Protein AF-A0A9P1C527-F1 (afdb_monomer_lite)

Secondary structure (DSSP, 8-state):
-GGGTSTTHHHHHHHHHTT-S----SB---HHHHHHHHHHHHHHHHHHHHHHHH--SHHHHHHHHHHHHHHHHHHHHHHHTBSHHHHHHHHHHGGGHHHHIIIIIIHHHTT--SHHHHHHHHHHHHHHIIIIITTHHHHHHHHHHTTTGGGGS-HHHHHHHHHHTTHHHHHHHHHHHHHHHHHHHHHS-S-----

Organism: NCBI:txid2562237

Foldseek 3Di:
DCLCPDPPLVVVVVCLLVLHFDDALFADDDPCCVVCVVVVLVVLVVLLVVLVVPPPDPVSVVVNVVSVCCNPLVVVCVVQRTNVSLSSLVVQLCVLVVLVCVQVPVCVVVVPDDDVSLVSLVVSLVSLCVSQAVSLVSQVSNVVRHVVVLVPGDPVSSVSCVVPSNVSNVVSVVVSVVSVVVSVVSVVDDPDPDD

Sequence (195 aa):
MGLLIEEPFATSFRRVCMFDAPIDTVHGRSLILQTAMPTILGYFVYDLALACLVSETSMERLITIHHILCVVVWPISYHYQAGCFYLLYMMAAELSTPFLWLVVYFLPRYKVTGPFYIFMGLVMVLVFFVIRVLPGPALLNSLISSQSYWKDVNTPVYALAMVTLPLPSLLFTYWFVRILQGMVGALAGPDKKEV

Structure (mmCIF, N/CA/C/O backbone):
data_AF-A0A9P1C527-F1
#
_entry.id   AF-A0A9P1C527-F1
#
loop_
_atom_site.group_PDB
_atom_site.id
_atom_site.type_symbol
_atom_site.label_atom_id
_atom_site.label_alt_id
_atom_site.label_comp_id
_atom_site.label_asym_id
_atom_site.label_entity_id
_atom_site.label_seq_id
_atom_site.pdbx_PDB_ins_code
_atom_site.Cartn_x
_atom_site.Cartn_y
_atom_site.Cartn_z
_atom_site.occupancy
_atom_site.B_iso_or_equiv
_atom_site.auth_seq_id
_atom_site.auth_comp_id
_atom_site.auth_asym_id
_atom_site.auth_atom_id
_atom_site.pdbx_PDB_model_num
ATOM 1 N N . MET A 1 1 ? 5.408 -15.150 6.829 1.00 48.41 1 MET A N 1
ATOM 2 C CA . MET A 1 1 ? 6.847 -14.843 7.010 1.00 48.41 1 MET A CA 1
ATOM 3 C C . MET A 1 1 ? 7.722 -15.219 5.799 1.00 48.41 1 MET A C 1
ATOM 5 O O . MET A 1 1 ? 8.856 -14.776 5.761 1.00 48.41 1 MET A O 1
ATOM 9 N N . GLY A 1 2 ? 7.220 -15.940 4.778 1.00 53.09 2 GLY A N 1
ATOM 10 C CA . GLY A 1 2 ? 8.005 -16.278 3.570 1.00 53.09 2 GLY A CA 1
ATOM 11 C C . GLY A 1 2 ? 8.221 -15.143 2.551 1.00 53.09 2 GLY A C 1
ATOM 12 O O . GLY A 1 2 ? 9.227 -15.161 1.854 1.00 53.09 2 GLY A O 1
ATOM 13 N N . LEU A 1 3 ? 7.339 -14.130 2.504 1.00 52.41 3 LEU A N 1
ATOM 14 C CA . LEU A 1 3 ? 7.401 -12.990 1.559 1.00 52.41 3 LEU A CA 1
ATOM 15 C C . LEU A 1 3 ? 8.734 -12.224 1.573 1.00 52.41 3 LEU A C 1
ATOM 17 O O . LEU A 1 3 ? 9.136 -11.696 0.548 1.00 52.41 3 LEU A O 1
ATOM 21 N N . LEU A 1 4 ? 9.417 -12.173 2.720 1.00 56.41 4 LEU A N 1
ATOM 22 C CA . LEU A 1 4 ? 10.654 -11.405 2.907 1.00 56.41 4 LEU A CA 1
ATOM 23 C C . LEU A 1 4 ? 11.933 -12.212 2.628 1.00 56.41 4 LEU A C 1
ATOM 25 O O . LEU A 1 4 ? 13.020 -11.683 2.828 1.00 56.41 4 LEU A O 1
ATOM 29 N N . ILE A 1 5 ? 11.817 -13.488 2.242 1.00 64.75 5 ILE A N 1
ATOM 30 C CA . ILE A 1 5 ? 12.953 -14.426 2.159 1.00 64.75 5 ILE A CA 1
ATOM 31 C C . ILE A 1 5 ? 13.234 -14.847 0.709 1.00 64.75 5 ILE A C 1
ATOM 33 O O . ILE A 1 5 ? 14.315 -15.338 0.404 1.00 64.75 5 ILE A O 1
ATOM 37 N N . GLU A 1 6 ? 12.286 -14.644 -0.207 1.00 72.06 6 GLU A N 1
ATOM 38 C CA . GLU A 1 6 ? 12.492 -14.982 -1.613 1.00 72.06 6 GLU A CA 1
ATOM 39 C C . GLU A 1 6 ? 13.458 -13.991 -2.276 1.00 72.06 6 GLU A C 1
ATOM 41 O O . GLU A 1 6 ? 13.225 -12.784 -2.281 1.00 72.06 6 GLU A O 1
ATOM 46 N N . GLU A 1 7 ? 14.542 -14.493 -2.861 1.00 64.81 7 GLU A N 1
ATOM 47 C CA . GLU A 1 7 ? 15.395 -13.700 -3.746 1.00 64.81 7 GLU A CA 1
ATOM 48 C C . GLU A 1 7 ? 14.738 -13.557 -5.131 1.00 64.81 7 GLU A C 1
ATOM 50 O O . GLU A 1 7 ? 14.124 -14.510 -5.612 1.00 64.81 7 GLU A O 1
ATOM 55 N N . PRO A 1 8 ? 14.847 -12.396 -5.804 1.00 66.62 8 PRO A N 1
ATOM 56 C CA . PRO A 1 8 ? 15.652 -11.228 -5.436 1.00 66.62 8 PRO A CA 1
ATOM 57 C C . PRO A 1 8 ? 14.950 -10.246 -4.479 1.00 66.62 8 PRO A C 1
ATOM 59 O O . PRO A 1 8 ? 15.496 -9.178 -4.197 1.00 66.62 8 PRO A O 1
ATOM 62 N N . PHE A 1 9 ? 13.730 -10.536 -4.008 1.00 72.75 9 PHE A N 1
ATOM 63 C CA . PHE A 1 9 ? 12.932 -9.592 -3.218 1.00 72.75 9 PHE A CA 1
ATOM 64 C C . PHE A 1 9 ? 13.585 -9.258 -1.872 1.00 72.75 9 PHE A C 1
ATOM 66 O O . PHE A 1 9 ? 13.626 -8.087 -1.512 1.00 72.75 9 PHE A O 1
ATOM 73 N N . ALA A 1 10 ? 14.150 -10.238 -1.164 1.00 73.12 10 ALA A N 1
ATOM 74 C CA . ALA A 1 10 ? 14.829 -10.020 0.115 1.00 73.12 10 ALA A CA 1
ATOM 75 C C . ALA A 1 10 ? 16.016 -9.046 -0.013 1.00 73.12 10 ALA A C 1
ATOM 77 O O . ALA A 1 10 ? 16.087 -8.036 0.700 1.00 73.12 10 ALA A O 1
ATOM 78 N N . THR A 1 11 ? 16.912 -9.296 -0.974 1.00 78.38 11 THR A N 1
ATOM 79 C CA . THR A 1 11 ? 18.045 -8.405 -1.250 1.00 78.38 11 THR A CA 1
ATOM 80 C C . THR A 1 11 ? 17.578 -7.045 -1.770 1.00 78.38 11 THR A C 1
ATOM 82 O O . THR A 1 11 ? 18.064 -6.009 -1.311 1.00 78.38 11 THR A O 1
ATOM 85 N N . SER A 1 12 ? 16.602 -7.018 -2.682 1.00 80.38 12 SER A N 1
ATOM 86 C CA . SER A 1 12 ? 16.083 -5.768 -3.252 1.00 80.38 12 SER A CA 1
ATOM 87 C C . SER A 1 12 ? 15.391 -4.911 -2.199 1.00 80.38 12 SER A C 1
ATOM 89 O O . SER A 1 12 ? 15.637 -3.714 -2.145 1.00 80.38 12 SER A O 1
ATOM 91 N N . PHE A 1 13 ? 14.595 -5.508 -1.310 1.00 82.25 13 PHE A N 1
ATOM 92 C CA . PHE A 1 13 ? 13.885 -4.798 -0.250 1.00 82.25 13 PHE A CA 1
ATOM 93 C C . PHE A 1 13 ? 14.855 -4.101 0.697 1.00 82.25 13 PHE A C 1
ATOM 95 O O . PHE A 1 13 ? 14.727 -2.901 0.933 1.00 82.25 13 PHE A O 1
ATOM 102 N N . ARG A 1 14 ? 15.880 -4.819 1.178 1.00 84.88 14 ARG A N 1
ATOM 103 C CA . ARG A 1 14 ? 16.912 -4.225 2.036 1.00 84.88 14 ARG A CA 1
ATOM 104 C C . ARG A 1 14 ? 17.584 -3.041 1.348 1.00 84.88 14 ARG A C 1
ATOM 106 O O . ARG A 1 14 ? 17.701 -1.979 1.949 1.00 84.88 14 ARG A O 1
ATOM 113 N N . ARG A 1 15 ? 18.013 -3.215 0.098 1.00 85.38 15 ARG A N 1
ATOM 114 C CA . ARG A 1 15 ? 18.707 -2.168 -0.660 1.00 85.38 15 ARG A CA 1
ATOM 115 C C . ARG A 1 15 ? 17.796 -0.967 -0.954 1.00 85.38 15 ARG A C 1
ATOM 117 O O . ARG A 1 15 ? 18.236 0.171 -0.833 1.00 85.38 15 ARG A O 1
ATOM 124 N N . VAL A 1 16 ? 16.510 -1.200 -1.234 1.00 84.19 16 VAL A N 1
ATOM 125 C CA . VAL A 1 16 ? 15.492 -0.144 -1.381 1.00 84.19 16 VAL A CA 1
ATOM 126 C C . VAL A 1 16 ? 15.321 0.639 -0.080 1.00 84.19 16 VAL A C 1
ATOM 128 O O . VAL A 1 16 ? 15.346 1.866 -0.111 1.00 84.19 16 VAL A O 1
ATOM 131 N N . CYS A 1 17 ? 15.215 -0.034 1.069 1.00 85.69 17 CYS A N 1
ATOM 132 C CA . CYS A 1 17 ? 15.133 0.630 2.375 1.00 85.69 17 CYS A CA 1
ATOM 133 C C . CYS A 1 17 ? 16.386 1.453 2.717 1.00 85.69 17 CYS A C 1
ATOM 135 O O . CYS A 1 17 ? 16.284 2.423 3.464 1.00 85.69 17 CYS A O 1
ATOM 137 N N . MET A 1 18 ? 17.546 1.084 2.169 1.00 87.75 18 MET A N 1
ATOM 138 C CA . MET A 1 18 ? 18.806 1.821 2.317 1.00 87.75 18 MET A CA 1
ATOM 139 C C . MET A 1 18 ? 18.997 2.926 1.267 1.00 87.75 18 MET A C 1
ATOM 141 O O . MET A 1 18 ? 20.008 3.619 1.312 1.00 87.75 18 MET A O 1
ATOM 145 N N . PHE A 1 19 ? 18.032 3.127 0.360 1.00 85.88 19 PHE A N 1
ATOM 146 C CA . PHE A 1 19 ? 18.109 4.096 -0.739 1.00 85.88 19 PHE A CA 1
ATOM 147 C C . PHE A 1 19 ? 19.291 3.854 -1.706 1.00 85.88 19 PHE A C 1
ATOM 149 O O . PHE A 1 19 ? 19.787 4.792 -2.330 1.00 85.88 19 PHE A O 1
ATOM 156 N N . ASP A 1 20 ? 19.725 2.600 -1.876 1.00 85.50 20 ASP A N 1
ATOM 157 C CA . ASP A 1 20 ? 20.789 2.236 -2.823 1.00 85.50 20 ASP A CA 1
ATOM 158 C C . ASP A 1 20 ? 20.347 2.430 -4.292 1.00 85.50 20 ASP A C 1
ATOM 160 O O . ASP A 1 20 ? 19.203 2.143 -4.654 1.00 85.50 20 ASP A O 1
ATOM 164 N N . ALA A 1 21 ? 21.277 2.806 -5.182 1.00 75.19 21 ALA A N 1
ATOM 165 C CA . ALA A 1 21 ? 21.045 2.916 -6.631 1.00 75.19 21 ALA A CA 1
ATOM 166 C C . ALA A 1 21 ? 22.141 2.207 -7.467 1.00 75.19 21 ALA A C 1
ATOM 168 O O . ALA A 1 21 ? 23.296 2.203 -7.035 1.00 75.19 21 ALA A O 1
ATOM 169 N N . PRO A 1 22 ? 21.843 1.654 -8.672 1.00 77.69 22 PRO A N 1
ATOM 170 C CA . PRO A 1 22 ? 20.536 1.306 -9.251 1.00 77.69 22 PRO A CA 1
ATOM 171 C C . PRO A 1 22 ? 20.198 -0.193 -9.057 1.00 77.69 22 PRO A C 1
ATOM 173 O O . PRO A 1 22 ? 20.953 -1.075 -9.470 1.00 77.69 22 PRO A O 1
ATOM 176 N N . ILE A 1 23 ? 19.047 -0.496 -8.451 1.00 86.12 23 ILE A N 1
ATOM 177 C CA . ILE A 1 23 ? 18.522 -1.867 -8.278 1.00 86.12 23 ILE A CA 1
ATOM 178 C C . ILE A 1 23 ? 17.399 -2.085 -9.292 1.00 86.12 23 ILE A C 1
ATOM 180 O O . ILE A 1 23 ? 16.584 -1.184 -9.493 1.00 86.12 23 ILE A O 1
ATOM 184 N N . ASP A 1 24 ? 17.331 -3.269 -9.897 1.00 90.38 24 ASP A N 1
ATOM 185 C CA . ASP A 1 24 ? 16.180 -3.644 -10.717 1.00 90.38 24 ASP A CA 1
ATOM 186 C C . ASP A 1 24 ? 14.993 -4.022 -9.818 1.00 90.38 24 ASP A C 1
ATOM 188 O O . ASP A 1 24 ? 14.937 -5.106 -9.242 1.00 90.38 24 ASP A O 1
ATOM 192 N N . THR A 1 25 ? 14.056 -3.089 -9.663 1.00 91.81 25 THR A N 1
ATOM 193 C CA . THR A 1 25 ? 12.752 -3.301 -9.013 1.00 91.81 25 THR A CA 1
ATOM 194 C C . THR A 1 25 ? 11.615 -3.430 -10.028 1.00 91.81 25 THR A C 1
ATOM 196 O O . THR A 1 25 ? 10.437 -3.474 -9.661 1.00 91.81 25 THR A O 1
ATOM 199 N N . VAL A 1 26 ? 11.957 -3.472 -11.315 1.00 92.31 26 VAL A N 1
ATOM 200 C CA . VAL A 1 26 ? 11.014 -3.500 -12.429 1.00 92.31 26 VAL A CA 1
ATOM 201 C C . VAL A 1 26 ? 10.769 -4.940 -12.821 1.00 92.31 26 VAL A C 1
ATOM 203 O O . VAL A 1 26 ? 9.633 -5.406 -12.755 1.00 92.31 26 VAL A O 1
ATOM 206 N N . HIS A 1 27 ? 11.828 -5.661 -13.161 1.00 91.75 27 HIS A N 1
ATOM 207 C CA . HIS A 1 27 ? 11.723 -7.033 -13.618 1.00 91.75 27 HIS A CA 1
ATOM 208 C C . HIS A 1 27 ? 11.796 -8.000 -12.448 1.00 91.75 27 HIS A C 1
ATOM 210 O O . HIS A 1 27 ? 12.537 -7.816 -11.482 1.00 91.75 27 HIS A O 1
ATOM 216 N N . GLY A 1 28 ? 11.037 -9.085 -12.536 1.00 84.81 28 GLY A N 1
ATOM 217 C CA . GLY A 1 28 ? 11.172 -10.150 -11.561 1.00 84.81 28 GLY A CA 1
ATOM 218 C C . GLY A 1 28 ? 10.171 -11.267 -11.747 1.00 84.81 28 GLY A C 1
ATOM 219 O O . GLY A 1 28 ? 9.057 -11.076 -12.234 1.00 84.81 28 GLY A O 1
ATOM 220 N N . ARG A 1 29 ? 10.575 -12.450 -11.297 1.00 85.50 29 ARG A N 1
ATOM 221 C CA . ARG A 1 29 ? 9.691 -13.592 -11.089 1.00 85.50 29 ARG A CA 1
ATOM 222 C C . ARG A 1 29 ? 9.738 -13.938 -9.615 1.00 85.50 29 ARG A C 1
ATOM 224 O O . ARG A 1 29 ? 10.815 -14.002 -9.038 1.00 85.50 29 ARG A O 1
ATOM 231 N N . SER A 1 30 ? 8.569 -14.155 -9.033 1.00 87.06 30 SER A N 1
ATOM 232 C CA . SER A 1 30 ? 8.429 -14.594 -7.649 1.00 87.06 30 SER A CA 1
ATOM 233 C C . SER A 1 30 ? 7.431 -15.738 -7.607 1.00 87.06 30 SER A C 1
ATOM 235 O O . SER A 1 30 ? 6.323 -15.628 -8.135 1.00 87.06 30 SER A O 1
ATOM 237 N N . LEU A 1 31 ? 7.836 -16.856 -7.022 1.00 88.62 31 LEU A N 1
ATOM 238 C CA . LEU A 1 31 ? 6.990 -18.002 -6.734 1.00 88.62 31 LEU A CA 1
ATOM 239 C C . LEU A 1 31 ? 5.894 -17.621 -5.739 1.00 88.62 31 LEU A C 1
ATOM 241 O O . LEU A 1 31 ? 4.758 -18.075 -5.867 1.00 88.62 31 LEU A O 1
ATOM 245 N N . ILE A 1 32 ? 6.203 -16.750 -4.777 1.00 88.19 32 ILE A N 1
ATOM 246 C CA . ILE A 1 32 ? 5.203 -16.243 -3.836 1.00 88.19 32 ILE A CA 1
ATOM 247 C C . ILE A 1 32 ? 4.142 -15.437 -4.578 1.00 88.19 32 ILE A C 1
ATOM 249 O O . ILE A 1 32 ? 2.953 -15.670 -4.381 1.00 88.19 32 ILE A O 1
ATOM 253 N N . LEU A 1 33 ? 4.553 -14.548 -5.483 1.00 89.56 33 LEU A N 1
ATOM 254 C CA . LEU A 1 33 ? 3.624 -13.811 -6.328 1.00 89.56 33 LEU A CA 1
ATOM 255 C C . LEU A 1 33 ? 2.763 -14.774 -7.155 1.00 89.56 33 LEU A C 1
ATOM 257 O O . LEU A 1 33 ? 1.546 -14.660 -7.148 1.00 89.56 33 LEU A O 1
ATOM 261 N N . GLN A 1 34 ? 3.373 -15.767 -7.808 1.00 91.62 34 GLN A N 1
ATOM 262 C CA . GLN A 1 34 ? 2.651 -16.761 -8.612 1.00 91.62 34 GLN A CA 1
ATOM 263 C C . GLN A 1 34 ? 1.621 -17.558 -7.801 1.00 91.62 34 GLN A C 1
ATOM 265 O O . GLN A 1 34 ? 0.529 -17.825 -8.295 1.00 91.62 34 GLN A O 1
ATOM 270 N N . THR A 1 35 ? 1.949 -17.927 -6.564 1.00 92.56 35 THR A N 1
ATOM 271 C CA . THR A 1 35 ? 1.073 -18.751 -5.720 1.00 92.56 35 THR A CA 1
ATOM 272 C C . THR A 1 35 ? -0.008 -17.935 -5.016 1.00 92.56 35 THR A C 1
ATOM 274 O O . THR A 1 35 ? -1.136 -18.402 -4.885 1.00 92.56 35 THR A O 1
ATOM 277 N N . ALA A 1 36 ? 0.300 -16.712 -4.583 1.00 91.62 36 ALA A N 1
ATOM 278 C CA . ALA A 1 36 ? -0.620 -15.880 -3.814 1.00 91.62 36 ALA A CA 1
ATOM 279 C C . ALA A 1 36 ? -1.519 -14.987 -4.688 1.00 91.62 36 ALA A C 1
ATOM 281 O O . ALA A 1 36 ? -2.600 -14.599 -4.239 1.00 91.62 36 ALA A O 1
ATOM 282 N N . MET A 1 37 ? -1.105 -14.667 -5.923 1.00 93.12 37 MET A N 1
ATOM 283 C CA . MET A 1 37 ? -1.845 -13.771 -6.824 1.00 93.12 37 MET A CA 1
ATOM 284 C C . MET A 1 37 ? -3.292 -14.224 -7.088 1.00 93.12 37 MET A C 1
ATOM 286 O O . MET A 1 37 ? -4.191 -13.393 -6.962 1.00 93.12 37 MET A O 1
ATOM 290 N N . PRO A 1 38 ? -3.585 -15.505 -7.395 1.00 94.50 38 PRO A N 1
ATOM 291 C CA . PRO A 1 38 ? -4.967 -15.923 -7.638 1.00 94.50 38 PRO A CA 1
ATOM 292 C C . PRO A 1 38 ? -5.867 -15.702 -6.416 1.00 94.50 38 PRO A C 1
ATOM 294 O O . PRO A 1 38 ? -6.982 -15.200 -6.544 1.00 94.50 38 PRO A O 1
ATOM 297 N N . THR A 1 39 ? -5.359 -16.016 -5.222 1.00 93.69 39 THR A N 1
ATOM 298 C CA . THR A 1 39 ? -6.094 -15.855 -3.963 1.00 93.69 39 THR A CA 1
ATOM 299 C C . THR A 1 39 ? -6.367 -14.385 -3.659 1.00 93.69 39 THR A C 1
ATOM 301 O O . THR A 1 39 ? -7.499 -14.036 -3.329 1.00 93.69 39 THR A O 1
ATOM 304 N N . ILE A 1 40 ? -5.364 -13.508 -3.796 1.00 93.31 40 ILE A N 1
ATOM 305 C CA . ILE A 1 40 ? -5.548 -12.083 -3.487 1.00 93.31 40 ILE A CA 1
ATOM 306 C C . ILE A 1 40 ? -6.435 -11.376 -4.518 1.00 93.31 40 ILE A C 1
ATOM 308 O O . ILE A 1 40 ? -7.216 -10.503 -4.150 1.00 93.31 40 ILE A O 1
ATOM 312 N N . LEU A 1 41 ? -6.382 -11.783 -5.791 1.00 95.00 41 LEU A N 1
ATOM 313 C CA . LEU A 1 41 ? -7.303 -11.283 -6.811 1.00 95.00 41 LEU A CA 1
ATOM 314 C C . LEU A 1 41 ? -8.735 -11.735 -6.537 1.00 95.00 41 LEU A C 1
ATOM 316 O O . LEU A 1 41 ? -9.645 -10.918 -6.628 1.00 95.00 41 LEU A O 1
ATOM 320 N N . GLY A 1 42 ? -8.942 -13.001 -6.160 1.00 95.69 42 GLY A N 1
ATOM 321 C CA . GLY A 1 42 ? -10.260 -13.496 -5.756 1.00 95.69 42 GLY A CA 1
ATOM 322 C C . GLY A 1 42 ? -10.830 -12.706 -4.575 1.00 95.69 42 GLY A C 1
ATOM 323 O O . GLY A 1 42 ? -11.986 -12.291 -4.612 1.00 95.69 42 GLY A O 1
ATOM 324 N N . TYR A 1 43 ? -9.989 -12.426 -3.576 1.00 93.31 43 TYR A N 1
ATOM 325 C CA . TYR A 1 43 ? -10.322 -11.548 -2.453 1.00 93.31 43 TYR A CA 1
ATOM 326 C C . TYR A 1 43 ? -10.721 -10.136 -2.915 1.00 93.31 43 TYR A C 1
ATOM 328 O O . TYR A 1 43 ? -11.787 -9.658 -2.541 1.00 93.31 43 TYR A O 1
ATOM 336 N N . PHE A 1 44 ? -9.941 -9.490 -3.787 1.00 94.56 44 PHE A N 1
ATOM 337 C CA . PHE A 1 44 ? -10.286 -8.153 -4.279 1.00 94.56 44 PHE A CA 1
ATOM 338 C C . PHE A 1 44 ? -11.528 -8.109 -5.161 1.00 94.56 44 PHE A C 1
ATOM 340 O O . PHE A 1 44 ? -12.257 -7.124 -5.113 1.00 94.56 44 PHE A O 1
ATOM 347 N N . VAL A 1 45 ? -11.789 -9.146 -5.956 1.00 96.38 45 VAL A N 1
ATOM 348 C CA . VAL A 1 45 ? -13.032 -9.246 -6.732 1.00 96.38 45 VAL A CA 1
ATOM 349 C C . VAL A 1 45 ? -14.232 -9.368 -5.795 1.00 96.38 45 VAL A C 1
ATOM 351 O O . VAL A 1 45 ? -15.245 -8.709 -6.021 1.00 96.38 45 VAL A O 1
ATOM 354 N N . TYR A 1 46 ? -14.115 -10.167 -4.732 1.00 94.69 46 TYR A N 1
ATOM 355 C CA . TYR A 1 46 ? -15.154 -10.276 -3.710 1.00 94.69 46 TYR A CA 1
ATOM 356 C C . TYR A 1 46 ? -15.398 -8.934 -2.998 1.00 94.69 46 TYR A C 1
ATOM 358 O O . TYR A 1 46 ? -16.538 -8.470 -2.958 1.00 94.69 46 TYR A O 1
ATOM 366 N N . ASP A 1 47 ? -14.342 -8.277 -2.511 1.00 91.25 47 ASP A N 1
ATOM 367 C CA . ASP A 1 47 ? -14.440 -6.973 -1.839 1.00 91.25 47 ASP A CA 1
ATOM 368 C C . ASP A 1 47 ? -14.992 -5.895 -2.780 1.00 91.25 47 ASP A C 1
ATOM 370 O O . ASP A 1 47 ? -15.816 -5.082 -2.368 1.00 91.25 47 ASP A O 1
ATOM 374 N N . LEU A 1 48 ? -14.612 -5.916 -4.061 1.00 93.88 48 LEU A N 1
ATOM 375 C CA . LEU A 1 48 ? -15.158 -5.014 -5.071 1.00 93.88 48 LEU A CA 1
ATOM 376 C C . LEU A 1 48 ? -16.657 -5.242 -5.288 1.00 93.88 48 LEU A C 1
ATOM 378 O O . LEU A 1 48 ? -17.418 -4.280 -5.348 1.00 93.88 48 LEU A O 1
ATOM 382 N N . ALA A 1 49 ? -17.092 -6.498 -5.399 1.00 93.56 49 ALA A N 1
ATOM 383 C CA . ALA A 1 49 ? -18.508 -6.820 -5.538 1.00 93.56 49 ALA A CA 1
ATOM 384 C C . ALA A 1 49 ? -19.302 -6.341 -4.316 1.00 93.56 49 ALA A C 1
ATOM 386 O O . ALA A 1 49 ? -20.342 -5.703 -4.474 1.00 93.56 49 ALA A O 1
ATOM 387 N N . LEU A 1 50 ? -18.786 -6.578 -3.107 1.00 89.88 50 LEU A N 1
ATOM 388 C CA . LEU A 1 50 ? -19.405 -6.099 -1.874 1.00 89.88 50 LEU A CA 1
ATOM 389 C C . LEU A 1 50 ? -19.455 -4.566 -1.824 1.00 89.88 50 LEU A C 1
ATOM 391 O O . LEU A 1 50 ? -20.502 -4.000 -1.516 1.00 89.88 50 LEU A O 1
ATOM 395 N N . ALA A 1 51 ? -18.357 -3.893 -2.177 1.00 88.19 51 ALA A N 1
ATOM 396 C CA . ALA A 1 51 ? -18.287 -2.438 -2.220 1.00 88.19 51 ALA A CA 1
ATOM 397 C C . ALA A 1 51 ? -19.320 -1.865 -3.199 1.00 88.19 51 ALA A C 1
ATOM 399 O O . ALA A 1 51 ? -20.078 -0.986 -2.817 1.00 88.19 51 ALA A O 1
ATOM 400 N N . CYS A 1 52 ? -19.446 -2.415 -4.409 1.00 87.81 52 CYS A N 1
ATOM 401 C CA . CYS A 1 52 ? -20.444 -1.969 -5.387 1.00 87.81 52 CYS A CA 1
ATOM 402 C C . CYS A 1 52 ? -21.899 -2.144 -4.917 1.00 87.81 52 CYS A C 1
ATOM 404 O O . CYS A 1 52 ? -22.769 -1.392 -5.350 1.00 87.81 52 CYS A O 1
ATOM 406 N N . LEU A 1 53 ? -22.177 -3.132 -4.061 1.00 88.06 53 LEU A N 1
ATOM 407 C CA . LEU A 1 53 ? -23.524 -3.399 -3.544 1.00 88.06 53 LEU A CA 1
ATOM 408 C C . LEU A 1 53 ? -23.890 -2.535 -2.332 1.00 88.06 53 LEU A C 1
ATOM 410 O O . LEU A 1 53 ? -25.074 -2.352 -2.063 1.00 88.06 53 LEU A O 1
ATOM 414 N N . VAL A 1 54 ? -22.892 -2.042 -1.593 1.00 83.31 54 VAL A N 1
ATOM 415 C CA . VAL A 1 54 ? -23.088 -1.376 -0.293 1.00 83.31 54 VAL A CA 1
ATOM 416 C C . VAL A 1 54 ? -22.603 0.082 -0.302 1.00 83.31 54 VAL A C 1
ATOM 418 O O . VAL A 1 54 ? -22.910 0.828 0.619 1.00 83.31 54 VAL A O 1
ATOM 421 N N . SER A 1 55 ? -21.867 0.530 -1.327 1.00 75.88 55 SER A N 1
ATOM 422 C CA . SER A 1 55 ? -21.279 1.873 -1.350 1.00 75.88 55 SER A CA 1
ATOM 423 C C . SER A 1 55 ? -22.331 2.968 -1.529 1.00 75.88 55 SER A C 1
ATOM 425 O O . SER A 1 55 ? -22.879 3.146 -2.620 1.00 75.88 55 SER A O 1
ATOM 427 N N . GLU A 1 56 ? -22.527 3.784 -0.503 1.00 78.44 56 GLU A N 1
ATOM 428 C CA . GLU A 1 56 ? -23.401 4.960 -0.531 1.00 78.44 56 GLU A CA 1
ATOM 429 C C . GLU A 1 56 ? -22.605 6.264 -0.355 1.00 78.44 56 GLU A C 1
ATOM 431 O O . GLU A 1 56 ? -23.000 7.331 -0.830 1.00 78.44 56 GLU A O 1
ATOM 436 N N . THR A 1 57 ? -21.425 6.187 0.259 1.00 82.31 57 THR A N 1
ATOM 437 C CA . THR A 1 57 ? -20.581 7.326 0.630 1.00 82.31 57 THR A CA 1
ATOM 438 C C . THR A 1 57 ? -19.413 7.545 -0.337 1.00 82.31 57 THR A C 1
ATOM 440 O O . THR A 1 57 ? -18.938 6.643 -1.029 1.00 82.31 57 THR A O 1
ATOM 443 N N . SER A 1 58 ? -18.878 8.770 -0.369 1.00 77.31 58 SER A N 1
ATOM 444 C CA . SER A 1 58 ? -17.682 9.105 -1.162 1.00 77.31 58 SER A CA 1
ATOM 445 C C . SER A 1 58 ? -16.442 8.298 -0.753 1.00 77.31 58 SER A C 1
ATOM 447 O O . SER A 1 58 ? -15.585 8.004 -1.584 1.00 77.31 58 SER A O 1
ATOM 449 N N . MET A 1 59 ? -16.365 7.910 0.518 1.00 75.94 59 MET A N 1
ATOM 450 C CA . MET A 1 59 ? -15.289 7.100 1.082 1.00 75.94 59 MET A CA 1
ATOM 451 C C . MET A 1 59 ? -15.334 5.661 0.557 1.00 75.94 59 MET A C 1
ATOM 453 O O . MET A 1 59 ? -14.305 5.113 0.167 1.00 75.94 59 MET A O 1
ATOM 457 N N . GLU A 1 60 ? -16.529 5.083 0.449 1.00 80.81 60 GLU A N 1
ATOM 458 C CA . GLU A 1 60 ? -16.734 3.755 -0.142 1.00 80.81 60 GLU A CA 1
ATOM 459 C C . GLU A 1 60 ? -16.475 3.759 -1.655 1.00 80.81 60 GLU A C 1
ATOM 461 O O . GLU A 1 60 ? -15.930 2.797 -2.198 1.00 80.81 60 GLU A O 1
ATOM 466 N N . ARG A 1 61 ? -16.754 4.874 -2.346 1.00 85.75 61 ARG A N 1
ATOM 467 C CA . ARG A 1 61 ? -16.371 5.039 -3.761 1.00 85.75 61 ARG A CA 1
ATOM 468 C C . ARG A 1 61 ? -14.856 5.037 -3.957 1.00 85.75 61 ARG A C 1
ATOM 470 O O . ARG A 1 61 ? -14.378 4.437 -4.916 1.00 85.75 61 ARG A O 1
ATOM 477 N N . LEU A 1 62 ? -14.090 5.665 -3.059 1.00 88.56 62 LEU A N 1
ATOM 478 C CA . LEU A 1 62 ? -12.624 5.626 -3.123 1.00 88.56 62 LEU A CA 1
ATOM 479 C C . LEU A 1 62 ? -12.094 4.192 -2.963 1.00 88.56 62 LEU A C 1
ATOM 481 O O . LEU A 1 62 ? -11.200 3.789 -3.704 1.00 88.56 62 LEU A O 1
ATOM 485 N N . ILE A 1 63 ? -12.675 3.417 -2.042 1.00 87.12 63 ILE A N 1
ATOM 486 C CA . ILE A 1 63 ? -12.358 1.992 -1.849 1.00 87.12 63 ILE A CA 1
ATOM 487 C C . ILE A 1 63 ? -12.705 1.181 -3.106 1.00 87.12 63 ILE A C 1
ATOM 489 O O . ILE A 1 63 ? -11.898 0.382 -3.573 1.00 87.12 63 ILE A O 1
ATOM 493 N N . THR A 1 64 ? -13.862 1.447 -3.714 1.00 91.25 64 THR A N 1
ATOM 494 C CA . THR A 1 64 ? -14.287 0.804 -4.966 1.00 91.25 64 THR A CA 1
ATOM 495 C C . THR A 1 64 ? -13.275 1.055 -6.087 1.00 91.25 64 THR A C 1
ATOM 497 O O . THR A 1 64 ? -12.803 0.115 -6.722 1.00 91.25 64 THR A O 1
ATOM 500 N N . ILE A 1 65 ? -12.872 2.315 -6.296 1.00 92.25 65 ILE A N 1
ATOM 501 C CA . ILE A 1 65 ? -11.861 2.679 -7.301 1.00 92.25 65 ILE A CA 1
ATOM 502 C C . ILE A 1 65 ? -10.520 1.999 -6.998 1.00 92.25 65 ILE A C 1
ATOM 504 O O . ILE A 1 65 ? -9.885 1.472 -7.909 1.00 92.25 65 ILE A O 1
ATOM 508 N N . HIS A 1 66 ? -10.099 1.973 -5.732 1.00 92.69 66 HIS A N 1
ATOM 509 C CA . HIS A 1 66 ? -8.879 1.287 -5.309 1.00 92.69 66 HIS A CA 1
ATOM 510 C C . HIS A 1 66 ? -8.896 -0.203 -5.691 1.00 92.69 66 HIS A C 1
ATOM 512 O O . HIS A 1 66 ? -7.937 -0.686 -6.293 1.00 92.69 66 HIS A O 1
ATOM 518 N N . HIS A 1 67 ? -9.994 -0.914 -5.427 1.00 94.25 67 HIS A N 1
ATOM 519 C CA . HIS A 1 67 ? -10.109 -2.326 -5.791 1.00 94.25 67 HIS A CA 1
ATOM 520 C C . HIS A 1 67 ? -10.198 -2.550 -7.301 1.00 94.25 67 HIS A C 1
ATOM 522 O O . HIS A 1 67 ? -9.568 -3.482 -7.797 1.00 94.25 67 HIS A O 1
ATOM 528 N N . ILE A 1 68 ? -10.888 -1.682 -8.052 1.00 95.38 68 ILE A N 1
ATOM 529 C CA . ILE A 1 68 ? -10.881 -1.726 -9.526 1.00 95.38 68 ILE A CA 1
ATOM 530 C C . ILE A 1 68 ? -9.445 -1.624 -10.046 1.00 95.38 68 ILE A C 1
ATOM 532 O O . ILE A 1 68 ? -9.033 -2.427 -10.884 1.00 95.38 68 ILE A O 1
ATOM 536 N N . LEU A 1 69 ? -8.660 -0.675 -9.524 1.00 95.56 69 LEU A N 1
ATOM 537 C CA . LEU A 1 69 ? -7.258 -0.528 -9.904 1.00 95.56 69 LEU A CA 1
ATOM 538 C C . LEU A 1 69 ? -6.456 -1.790 -9.576 1.00 95.56 69 LEU A C 1
ATOM 540 O O . LEU A 1 69 ? -5.703 -2.242 -10.431 1.00 95.56 69 LEU A O 1
ATOM 544 N N . CYS A 1 70 ? -6.631 -2.401 -8.402 1.00 95.19 70 CYS A N 1
ATOM 545 C CA . CYS A 1 70 ? -5.941 -3.653 -8.084 1.00 95.19 70 CYS A CA 1
ATOM 546 C C . CYS A 1 70 ? -6.335 -4.792 -9.040 1.00 95.19 70 CYS A C 1
ATOM 548 O O . CYS A 1 70 ? -5.459 -5.448 -9.598 1.00 95.19 70 CYS A O 1
ATOM 550 N N . VAL A 1 71 ? -7.632 -4.987 -9.298 1.00 97.06 71 VAL A N 1
ATOM 551 C CA . VAL A 1 71 ? -8.145 -6.051 -10.183 1.00 97.06 71 VAL A CA 1
ATOM 552 C C . VAL A 1 71 ? -7.669 -5.883 -11.629 1.00 97.06 71 VAL A C 1
ATOM 554 O O . VAL A 1 71 ? -7.463 -6.880 -12.313 1.00 97.06 71 VAL A O 1
ATOM 557 N N . VAL A 1 72 ? -7.456 -4.653 -12.104 1.00 96.94 72 VAL A N 1
ATOM 558 C CA . VAL A 1 72 ? -6.989 -4.390 -13.476 1.00 96.94 72 VAL A CA 1
ATOM 559 C C . VAL A 1 72 ? -5.463 -4.366 -13.573 1.00 96.94 72 VAL A C 1
ATOM 561 O O . VAL A 1 72 ? -4.879 -5.016 -14.438 1.00 96.94 72 VAL A O 1
ATOM 564 N N . VAL A 1 73 ? -4.792 -3.616 -12.699 1.00 97.38 73 VAL A N 1
ATOM 565 C CA . VAL A 1 73 ? -3.353 -3.335 -12.809 1.00 97.38 73 VAL A CA 1
ATOM 566 C C . VAL A 1 73 ? -2.516 -4.536 -12.384 1.00 97.38 73 VAL A C 1
ATOM 568 O O . VAL A 1 73 ? -1.488 -4.806 -13.003 1.00 97.38 73 VAL A O 1
ATOM 571 N N . TRP A 1 74 ? -2.932 -5.278 -11.353 1.00 96.44 74 TRP A N 1
ATOM 572 C CA . TRP A 1 74 ? -2.118 -6.369 -10.812 1.00 96.44 74 TRP A CA 1
ATOM 573 C C . TRP A 1 74 ? -1.955 -7.529 -11.805 1.00 96.44 74 TRP A C 1
ATOM 575 O O . TRP A 1 74 ? -0.816 -7.963 -11.991 1.00 96.44 74 TRP A O 1
ATOM 585 N N . PRO A 1 75 ? -3.005 -7.992 -12.519 1.00 96.56 75 PRO A N 1
ATOM 586 C CA . PRO A 1 75 ? -2.838 -9.000 -13.565 1.00 96.56 75 PRO A CA 1
ATOM 587 C C . PRO A 1 75 ? -1.957 -8.529 -14.722 1.00 96.56 75 PRO A C 1
ATOM 589 O O . PRO A 1 75 ? -1.165 -9.317 -15.232 1.00 96.56 75 PRO A O 1
ATOM 592 N N . ILE A 1 76 ? -2.054 -7.253 -15.119 1.00 97.00 76 ILE A N 1
ATOM 593 C CA . ILE A 1 76 ? -1.200 -6.676 -16.169 1.00 97.00 76 ILE A CA 1
ATOM 594 C C . ILE A 1 76 ? 0.263 -6.695 -15.712 1.00 97.00 76 ILE A C 1
ATOM 596 O O . ILE A 1 76 ? 1.116 -7.244 -16.404 1.00 97.00 76 ILE A O 1
ATOM 600 N N . SER A 1 77 ? 0.551 -6.156 -14.525 1.00 95.50 77 SER A N 1
ATOM 601 C CA . SER A 1 77 ? 1.897 -6.146 -13.937 1.00 95.50 77 SER A CA 1
ATOM 602 C C . SER A 1 77 ? 2.481 -7.559 -13.828 1.00 95.50 77 SER A C 1
ATOM 604 O O . SER A 1 77 ? 3.620 -7.790 -14.236 1.00 95.50 77 SER A O 1
ATOM 606 N N . TYR A 1 78 ? 1.679 -8.525 -13.371 1.00 95.06 78 TYR A N 1
ATOM 607 C CA . TYR A 1 78 ? 2.069 -9.929 -13.281 1.00 95.06 78 TYR A CA 1
ATOM 608 C C . TYR A 1 78 ? 2.349 -10.559 -14.654 1.00 95.06 78 TYR A C 1
ATOM 610 O O . TYR A 1 78 ? 3.380 -11.207 -14.832 1.00 95.06 78 TYR A O 1
ATOM 618 N N . HIS A 1 79 ? 1.465 -10.351 -15.635 1.00 95.75 79 HIS A N 1
ATOM 619 C CA . HIS A 1 79 ? 1.599 -10.915 -16.981 1.00 95.75 79 HIS A CA 1
ATOM 620 C C . HIS A 1 79 ? 2.851 -10.400 -17.702 1.00 95.75 79 HIS A C 1
ATOM 622 O O . HIS A 1 79 ? 3.595 -11.189 -18.282 1.00 95.75 79 HIS A O 1
ATOM 628 N N . TYR A 1 80 ? 3.110 -9.092 -17.624 1.00 95.88 80 TYR A N 1
ATOM 629 C CA . TYR A 1 80 ? 4.273 -8.455 -18.250 1.00 95.88 80 TYR A CA 1
ATOM 630 C C . TYR A 1 80 ? 5.547 -8.516 -17.395 1.00 95.88 80 TYR A C 1
ATOM 632 O O . TYR A 1 80 ? 6.588 -8.036 -17.832 1.00 95.88 80 TYR A O 1
ATOM 640 N N . GLN A 1 81 ? 5.482 -9.103 -16.195 1.00 94.62 81 GLN A N 1
ATOM 641 C CA . GLN A 1 81 ? 6.601 -9.199 -15.249 1.00 94.62 81 GLN A CA 1
ATOM 642 C C . GLN A 1 81 ? 7.246 -7.837 -14.940 1.00 94.62 81 GLN A C 1
ATOM 644 O O . GLN A 1 81 ? 8.459 -7.749 -14.755 1.00 94.62 81 GLN A O 1
ATOM 649 N N . ALA A 1 82 ? 6.425 -6.783 -14.895 1.00 95.31 82 ALA A N 1
ATOM 650 C CA . ALA A 1 82 ? 6.851 -5.396 -14.754 1.00 95.31 82 ALA A CA 1
ATOM 651 C C . ALA A 1 82 ? 6.290 -4.791 -13.463 1.00 95.31 82 ALA A C 1
ATOM 653 O O . ALA A 1 82 ? 5.081 -4.781 -13.238 1.00 95.31 82 ALA A O 1
ATOM 654 N N . GLY A 1 83 ? 7.169 -4.272 -12.611 1.00 94.25 83 GLY A N 1
ATOM 655 C CA . GLY A 1 83 ? 6.844 -3.759 -11.284 1.00 94.25 83 GLY A CA 1
ATOM 656 C C . GLY A 1 83 ? 6.567 -4.843 -10.234 1.00 94.25 83 GLY A C 1
ATOM 657 O O . GLY A 1 83 ? 5.916 -4.558 -9.229 1.00 94.25 83 GLY A O 1
ATOM 658 N N . CYS A 1 84 ? 7.055 -6.074 -10.433 1.00 92.00 84 CYS A N 1
ATOM 659 C CA . CYS A 1 84 ? 6.785 -7.212 -9.541 1.00 92.00 84 CYS A CA 1
ATOM 660 C C . CYS A 1 84 ? 7.207 -6.959 -8.085 1.00 92.00 84 CYS A C 1
ATOM 662 O O . CYS A 1 84 ? 6.528 -7.414 -7.164 1.00 92.00 84 CYS A O 1
ATOM 664 N N . PHE A 1 85 ? 8.294 -6.211 -7.863 1.00 93.06 85 PHE A N 1
ATOM 665 C CA . PHE A 1 85 ? 8.721 -5.803 -6.522 1.00 93.06 85 PHE A CA 1
ATOM 666 C C . PHE A 1 85 ? 7.653 -4.952 -5.822 1.00 93.06 85 PHE A C 1
ATOM 668 O O . PHE A 1 85 ? 7.278 -5.235 -4.684 1.00 93.06 85 PHE A O 1
ATOM 675 N N . TYR A 1 86 ? 7.122 -3.939 -6.512 1.00 95.00 86 TYR A N 1
ATOM 676 C CA . TYR A 1 86 ? 6.073 -3.083 -5.959 1.00 95.00 86 TYR A CA 1
ATOM 677 C C . TYR A 1 86 ? 4.812 -3.888 -5.680 1.00 95.00 86 TYR A C 1
ATOM 679 O O . TYR A 1 86 ? 4.215 -3.733 -4.622 1.00 95.00 86 TYR A O 1
ATOM 687 N N . LEU A 1 87 ? 4.442 -4.788 -6.590 1.00 94.44 87 LEU A N 1
ATOM 688 C CA . LEU A 1 87 ? 3.275 -5.644 -6.434 1.00 94.44 87 LEU A CA 1
ATOM 689 C C . LEU A 1 87 ? 3.384 -6.543 -5.194 1.00 94.44 87 LEU A C 1
ATOM 691 O O . LEU A 1 87 ? 2.471 -6.566 -4.375 1.00 94.44 87 LEU A O 1
ATOM 695 N N . LEU A 1 88 ? 4.529 -7.203 -5.001 1.00 92.38 88 LEU A N 1
ATOM 696 C CA . LEU A 1 88 ? 4.818 -7.986 -3.796 1.00 92.38 88 LEU A CA 1
ATOM 697 C C . LEU A 1 88 ? 4.735 -7.149 -2.519 1.00 92.38 88 LEU A C 1
ATOM 699 O O . LEU A 1 88 ? 4.150 -7.590 -1.529 1.00 92.38 88 LEU A O 1
ATOM 703 N N . TYR A 1 89 ? 5.289 -5.936 -2.541 1.00 93.56 89 TYR A N 1
ATOM 704 C CA . TYR A 1 89 ? 5.168 -5.022 -1.414 1.00 93.56 89 TYR A CA 1
ATOM 705 C C . TYR A 1 89 ? 3.700 -4.656 -1.138 1.00 93.56 89 TYR A C 1
ATOM 707 O O . TYR A 1 89 ? 3.276 -4.714 0.013 1.00 93.56 89 TYR A O 1
ATOM 715 N N . MET A 1 90 ? 2.902 -4.343 -2.166 1.00 93.88 90 MET A N 1
ATOM 716 C CA . MET A 1 90 ? 1.478 -4.035 -1.985 1.00 93.88 90 MET A CA 1
ATOM 717 C C . MET A 1 90 ? 0.706 -5.239 -1.426 1.00 93.88 90 MET A C 1
ATOM 719 O O . MET A 1 90 ? -0.125 -5.067 -0.540 1.00 93.88 90 MET A O 1
ATOM 723 N N . MET A 1 91 ? 1.024 -6.466 -1.852 1.00 92.62 91 MET A N 1
ATOM 724 C CA . MET A 1 91 ? 0.462 -7.683 -1.249 1.00 92.62 91 MET A CA 1
ATOM 725 C C . MET A 1 91 ? 0.843 -7.822 0.228 1.00 92.62 91 MET A C 1
ATOM 727 O O . MET A 1 91 ? 0.006 -8.168 1.058 1.00 92.62 91 MET A O 1
ATOM 731 N N . ALA A 1 92 ? 2.101 -7.540 0.575 1.00 91.31 92 ALA A N 1
ATOM 732 C CA . ALA A 1 92 ? 2.551 -7.556 1.963 1.00 91.31 92 ALA A CA 1
ATOM 733 C C . ALA A 1 92 ? 1.866 -6.461 2.798 1.00 91.31 92 ALA A C 1
ATOM 735 O O . ALA A 1 92 ? 1.527 -6.699 3.957 1.00 91.31 92 ALA A O 1
ATOM 736 N N . ALA A 1 93 ? 1.610 -5.290 2.211 1.00 93.69 93 ALA A N 1
ATOM 737 C CA . ALA A 1 93 ? 0.890 -4.202 2.859 1.00 93.69 93 ALA A CA 1
ATOM 738 C C . ALA A 1 93 ? -0.533 -4.606 3.273 1.00 93.69 93 ALA A C 1
ATOM 740 O O . ALA A 1 93 ? -0.986 -4.224 4.358 1.00 93.69 93 ALA A O 1
ATOM 741 N N . GLU A 1 94 ? -1.197 -5.452 2.484 1.00 92.44 94 GLU A N 1
ATOM 742 C CA . GLU A 1 94 ? -2.521 -5.993 2.809 1.00 92.44 94 GLU A CA 1
ATOM 743 C C . GLU A 1 94 ? -2.547 -6.886 4.057 1.00 92.44 94 GLU A C 1
ATOM 745 O O . GLU A 1 94 ? -3.595 -7.042 4.680 1.00 92.44 94 GLU A O 1
ATOM 750 N N . LEU A 1 95 ? -1.401 -7.374 4.543 1.00 88.25 95 LEU A N 1
ATOM 751 C CA . LEU A 1 95 ? -1.340 -8.103 5.817 1.00 88.25 95 LEU A CA 1
ATOM 752 C C . LEU A 1 95 ? -1.682 -7.230 7.037 1.00 88.25 95 LEU A C 1
ATOM 754 O O . LEU A 1 95 ? -1.953 -7.761 8.112 1.00 88.25 95 LEU A O 1
ATOM 758 N N . SER A 1 96 ? -1.690 -5.902 6.888 1.00 93.38 96 SER A N 1
ATOM 759 C CA . SER A 1 96 ? -2.171 -4.982 7.930 1.00 93.38 96 SER A CA 1
ATOM 760 C C . SER A 1 96 ? -3.702 -4.845 7.9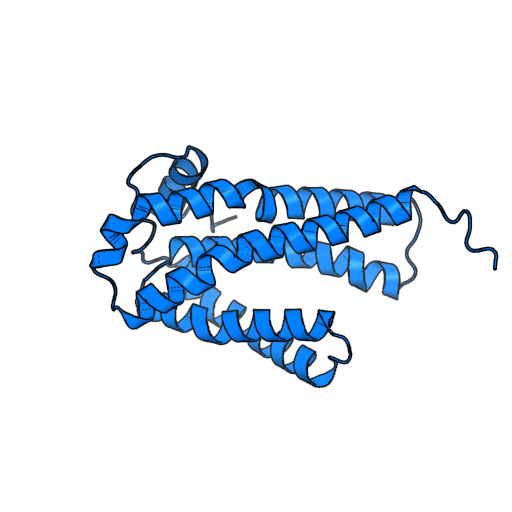65 1.00 93.38 96 SER A C 1
ATOM 762 O O . SER A 1 96 ? -4.257 -4.419 8.978 1.00 93.38 96 SER A O 1
ATOM 764 N N . THR A 1 97 ? -4.399 -5.235 6.894 1.00 92.31 97 THR A N 1
ATOM 765 C CA . THR A 1 97 ? -5.853 -5.079 6.728 1.00 92.31 97 THR A CA 1
ATOM 766 C C . THR A 1 97 ? -6.678 -5.824 7.788 1.00 92.31 97 THR A C 1
ATOM 768 O O . THR A 1 97 ? -7.647 -5.244 8.275 1.00 92.31 97 THR A O 1
ATOM 771 N N . PRO A 1 98 ? -6.303 -7.028 8.272 1.00 92.56 98 PRO A N 1
ATOM 772 C CA . PRO A 1 98 ? -7.003 -7.670 9.388 1.00 92.56 98 PRO A CA 1
ATOM 773 C C . PRO A 1 98 ? -7.058 -6.823 10.670 1.00 92.56 98 PRO A C 1
ATOM 775 O O . PRO A 1 98 ? -8.086 -6.805 11.345 1.00 92.56 98 PRO A O 1
ATOM 778 N N . PHE A 1 99 ? -5.994 -6.074 10.994 1.00 93.56 99 PHE A N 1
ATOM 779 C CA . PHE A 1 99 ? -5.993 -5.165 12.149 1.00 93.56 99 PHE A CA 1
ATOM 780 C C . PHE A 1 99 ? -6.938 -3.982 11.931 1.00 93.56 99 PHE A C 1
ATOM 782 O O . PHE A 1 99 ? -7.631 -3.568 12.861 1.00 93.56 99 PHE A O 1
ATOM 789 N N . LEU A 1 100 ? -7.000 -3.473 10.696 1.00 93.06 100 LEU A N 1
ATOM 790 C CA . LEU A 1 100 ? -7.936 -2.421 10.309 1.00 93.06 100 LEU A CA 1
ATOM 791 C C . LEU A 1 100 ? -9.386 -2.893 10.472 1.00 93.06 100 LEU A C 1
ATOM 793 O O . LEU A 1 100 ? -10.169 -2.219 11.134 1.00 93.06 100 LEU A O 1
ATOM 797 N N . TRP A 1 101 ? -9.731 -4.073 9.947 1.00 91.69 101 TRP A N 1
ATOM 798 C CA . TRP A 1 101 ? -11.065 -4.663 10.110 1.00 91.69 101 TRP A CA 1
ATOM 799 C C . TRP A 1 101 ? -11.424 -4.888 11.574 1.00 91.69 101 TRP A C 1
ATOM 801 O O . TRP A 1 101 ? -12.544 -4.585 11.988 1.00 91.69 101 TRP A O 1
ATOM 811 N N . LEU A 1 102 ? -10.482 -5.394 12.374 1.00 94.12 102 LEU A N 1
ATOM 812 C CA . LEU A 1 102 ? -10.705 -5.598 13.800 1.00 94.12 102 LEU A CA 1
ATOM 813 C C . LEU A 1 102 ? -11.108 -4.284 14.480 1.00 94.12 102 LEU A C 1
ATOM 815 O O . LEU A 1 102 ? -12.169 -4.217 15.096 1.00 94.12 102 LEU A O 1
ATOM 819 N N . VAL A 1 103 ? -10.296 -3.237 14.334 1.00 94.31 103 VAL A N 1
ATOM 820 C CA . VAL A 1 103 ? -10.474 -1.973 15.062 1.00 94.31 103 VAL A CA 1
ATOM 821 C C . VAL A 1 103 ? -11.598 -1.111 14.494 1.00 94.31 103 VAL A C 1
ATOM 823 O O . VAL A 1 103 ? -12.361 -0.539 15.264 1.00 94.31 103 VAL A O 1
ATOM 826 N N . VAL A 1 104 ? -11.709 -0.994 13.171 1.00 89.88 104 VAL A N 1
ATOM 827 C CA . VAL A 1 104 ? -12.644 -0.056 12.525 1.00 89.88 104 VAL A CA 1
ATOM 828 C C . VAL A 1 104 ? -14.037 -0.658 12.359 1.00 89.88 104 VAL A C 1
ATOM 830 O O . VAL A 1 104 ? -15.022 0.075 12.407 1.00 89.88 104 VAL A O 1
ATOM 833 N N . TYR A 1 105 ? -14.141 -1.979 12.194 1.00 89.12 105 TYR A N 1
ATOM 834 C CA . TYR A 1 105 ? -15.417 -2.642 11.935 1.00 89.12 105 TYR A CA 1
ATOM 835 C C . TYR A 1 105 ? -15.864 -3.527 13.099 1.00 89.12 105 TYR A C 1
ATOM 837 O O . TYR A 1 105 ? -16.899 -3.258 13.707 1.00 89.12 105 TYR A O 1
ATOM 845 N N . PHE A 1 106 ? -15.100 -4.567 13.448 1.00 93.94 106 PHE A N 1
ATOM 846 C CA . PHE A 1 106 ? -15.574 -5.593 14.381 1.00 93.94 106 PHE A CA 1
ATOM 847 C C . PHE A 1 106 ? -15.757 -5.071 15.809 1.00 93.94 106 PHE A C 1
ATOM 849 O O . PHE A 1 106 ? -16.834 -5.246 16.380 1.00 93.94 106 PHE A O 1
ATOM 856 N N . LEU A 1 107 ? -14.751 -4.411 16.392 1.00 94.38 107 LEU A N 1
ATOM 857 C CA . LEU A 1 107 ? -14.856 -3.919 17.769 1.00 94.38 107 LEU A CA 1
ATOM 858 C C . LEU A 1 107 ? -16.012 -2.908 17.937 1.00 94.38 107 LEU A C 1
ATOM 860 O O . LEU A 1 107 ? -16.832 -3.119 18.837 1.00 94.38 107 LEU A O 1
ATOM 864 N N . PRO A 1 108 ? -16.187 -1.896 17.059 1.00 91.44 108 PRO A N 1
ATOM 865 C CA . PRO A 1 108 ? -17.342 -1.001 17.121 1.00 91.44 108 PRO A CA 1
ATOM 866 C C . PRO A 1 108 ? -18.672 -1.726 16.896 1.00 91.44 108 PRO A C 1
ATOM 868 O O . PRO A 1 108 ? -19.637 -1.482 17.623 1.00 91.44 108 PRO A O 1
ATOM 871 N N . ARG A 1 109 ? -18.732 -2.665 15.941 1.00 92.31 109 ARG A N 1
ATOM 872 C CA . ARG A 1 109 ? -19.950 -3.430 15.621 1.00 92.31 109 ARG A CA 1
ATOM 873 C C . ARG A 1 109 ? -20.473 -4.241 16.806 1.00 92.31 109 ARG A C 1
ATOM 875 O O . ARG A 1 109 ? -21.692 -4.407 16.928 1.00 92.31 109 ARG A O 1
ATOM 882 N N . TYR A 1 110 ? -19.571 -4.723 17.660 1.00 95.44 110 TYR A N 1
ATOM 883 C CA . TYR A 1 110 ? -19.882 -5.446 18.895 1.00 95.44 110 TYR A CA 1
ATOM 884 C C . TYR A 1 110 ? -19.832 -4.566 20.152 1.00 95.44 110 TYR A C 1
ATOM 886 O O . TYR A 1 110 ? -19.924 -5.088 21.260 1.00 95.44 110 TYR A O 1
ATOM 894 N N . LYS A 1 111 ? -19.735 -3.237 19.996 1.00 94.69 111 LYS A N 1
ATOM 895 C CA . LYS A 1 111 ? -19.699 -2.260 21.097 1.00 94.69 111 LYS A CA 1
ATOM 896 C C . LYS A 1 111 ? -18.585 -2.535 22.115 1.00 94.69 111 LYS A C 1
ATOM 898 O O . LYS A 1 111 ? -18.745 -2.254 23.301 1.00 94.69 111 LYS A O 1
ATOM 903 N N . VAL A 1 112 ? -17.459 -3.087 21.665 1.00 93.44 112 VAL A N 1
ATOM 904 C CA . VAL A 1 112 ? -16.283 -3.281 22.516 1.00 93.44 112 VAL A CA 1
ATOM 905 C C . VAL A 1 112 ? -15.638 -1.921 22.757 1.00 93.44 112 VAL A C 1
ATOM 907 O O . VAL A 1 112 ? -15.255 -1.232 21.814 1.00 93.44 112 VAL A O 1
ATOM 910 N N . THR A 1 113 ? -15.517 -1.533 24.023 1.00 92.62 113 THR A N 1
ATOM 911 C CA . THR A 1 113 ? -14.966 -0.240 24.449 1.00 92.62 113 THR A CA 1
ATOM 912 C C . THR A 1 113 ? -13.891 -0.426 25.524 1.00 92.62 113 THR A C 1
ATOM 914 O O . THR A 1 113 ? -13.573 -1.546 25.932 1.00 92.62 113 THR A O 1
ATOM 917 N N . GLY A 1 114 ? -13.291 0.679 25.974 1.00 92.00 114 GLY A N 1
ATOM 918 C CA . GLY A 1 114 ? -12.333 0.681 27.078 1.00 92.00 114 GLY A CA 1
ATOM 919 C C . GLY A 1 114 ? -10.887 0.360 26.667 1.00 92.00 114 GLY A C 1
ATOM 920 O O . GLY A 1 114 ? -10.522 0.504 25.496 1.00 92.00 114 GLY A O 1
ATOM 921 N N . PRO A 1 115 ? -10.036 -0.058 27.625 1.00 94.00 115 PRO A N 1
ATOM 922 C CA . PRO A 1 115 ? -8.590 -0.177 27.417 1.00 94.00 115 PRO A CA 1
ATOM 923 C C . PRO A 1 115 ? -8.187 -1.143 26.299 1.00 94.00 115 PRO A C 1
ATOM 925 O O . PRO A 1 115 ? -7.234 -0.874 25.574 1.00 94.00 115 PRO A O 1
ATOM 928 N N . PHE A 1 116 ? -8.924 -2.244 26.120 1.00 94.44 116 PHE A N 1
ATOM 929 C CA . PHE A 1 116 ? -8.641 -3.212 25.058 1.00 94.44 116 PHE A CA 1
ATOM 930 C C . PHE A 1 116 ? -8.839 -2.611 23.659 1.00 94.44 116 PHE A C 1
ATOM 932 O O . PHE A 1 116 ? -7.984 -2.788 22.793 1.00 94.44 116 PHE A O 1
ATOM 939 N N . TYR A 1 117 ? -9.923 -1.854 23.453 1.00 93.88 117 TYR A N 1
ATOM 940 C CA . TYR A 1 117 ? -10.176 -1.148 22.193 1.00 93.88 117 TYR A CA 1
ATOM 941 C C . TYR A 1 117 ? -9.059 -0.143 21.887 1.00 93.88 117 TYR A C 1
ATOM 943 O O . TYR A 1 117 ? -8.524 -0.131 20.781 1.00 93.88 117 TYR A O 1
ATOM 951 N N . ILE A 1 118 ? -8.656 0.643 22.890 1.00 94.75 118 ILE A N 1
ATOM 952 C CA . ILE A 1 118 ? -7.565 1.619 22.762 1.00 94.75 118 ILE A CA 1
ATOM 953 C C . ILE A 1 118 ? -6.248 0.920 22.413 1.00 94.75 118 ILE A C 1
ATOM 955 O O . ILE A 1 118 ? -5.558 1.337 21.487 1.00 94.75 118 ILE A O 1
ATOM 959 N N . PHE A 1 119 ? -5.911 -0.164 23.115 1.00 95.81 119 PHE A N 1
ATOM 960 C CA . PHE A 1 119 ? -4.692 -0.926 22.859 1.00 95.81 119 PHE A CA 1
ATOM 961 C C . PHE A 1 119 ? -4.661 -1.494 21.434 1.00 95.81 119 PHE A C 1
ATOM 963 O O . PHE A 1 119 ? -3.679 -1.294 20.721 1.00 95.81 119 PHE A O 1
ATOM 970 N N . MET A 1 120 ? -5.746 -2.133 20.983 1.00 96.75 120 MET A N 1
ATOM 971 C CA . MET A 1 120 ? -5.854 -2.630 19.606 1.00 96.75 120 MET A CA 1
ATOM 972 C C . MET A 1 120 ? -5.761 -1.494 18.580 1.00 96.75 120 MET A C 1
ATOM 974 O O . MET A 1 120 ? -5.097 -1.652 17.556 1.00 96.75 120 MET A O 1
ATOM 978 N N . GLY A 1 121 ? -6.357 -0.334 18.868 1.00 95.69 121 GLY A N 1
ATOM 979 C CA . GLY A 1 121 ? -6.242 0.863 18.035 1.00 95.69 121 GLY A CA 1
ATOM 980 C C . GLY A 1 121 ? -4.803 1.361 17.898 1.00 95.69 121 GLY A C 1
ATOM 981 O O . GLY A 1 121 ? -4.345 1.612 16.785 1.00 95.69 121 GLY A O 1
ATOM 982 N N . LEU A 1 122 ? -4.049 1.422 18.999 1.00 96.19 122 LEU A N 1
ATOM 983 C CA . LEU A 1 122 ? -2.628 1.791 18.982 1.00 96.19 122 LEU A CA 1
ATOM 984 C C . LEU A 1 122 ? -1.774 0.776 18.212 1.00 96.19 122 LEU A C 1
ATOM 986 O O . LEU A 1 122 ? -0.913 1.173 17.425 1.00 96.19 122 LEU A O 1
ATOM 990 N N . VAL A 1 123 ? -2.035 -0.525 18.387 1.00 96.31 123 VAL A N 1
ATOM 991 C CA . VAL A 1 123 ? -1.378 -1.584 17.603 1.00 96.31 123 VAL A CA 1
ATOM 992 C C . VAL A 1 123 ? -1.659 -1.390 16.116 1.00 96.31 123 VAL A C 1
ATOM 994 O O . VAL A 1 123 ? -0.731 -1.420 15.313 1.00 96.31 123 VAL A O 1
ATOM 997 N N . MET A 1 124 ? -2.911 -1.128 15.738 1.00 96.25 124 MET A N 1
ATOM 998 C CA . MET A 1 124 ? -3.281 -0.882 14.347 1.00 96.25 124 MET A CA 1
ATOM 999 C C . MET A 1 124 ? -2.579 0.362 13.780 1.00 96.25 124 MET A C 1
ATOM 1001 O O . MET A 1 124 ? -2.048 0.287 12.675 1.00 96.25 124 MET A O 1
ATOM 1005 N N . VAL A 1 125 ? -2.512 1.474 14.524 1.00 96.75 125 VAL A N 1
ATOM 1006 C CA . VAL A 1 125 ? -1.762 2.685 14.125 1.00 96.75 125 VAL A CA 1
ATOM 1007 C C . VAL A 1 125 ? -0.298 2.345 13.844 1.00 96.75 125 VAL A C 1
ATOM 1009 O O . VAL A 1 125 ? 0.223 2.707 12.788 1.00 96.75 125 VAL A O 1
ATOM 1012 N N . LEU A 1 126 ? 0.359 1.629 14.763 1.00 97.00 126 LEU A N 1
ATOM 1013 C CA . LEU A 1 126 ? 1.766 1.255 14.630 1.00 97.00 126 LEU A CA 1
ATOM 1014 C C . LEU A 1 126 ? 1.994 0.333 13.427 1.00 97.00 126 LEU A C 1
ATOM 1016 O O . LEU A 1 126 ? 2.876 0.592 12.610 1.00 97.00 126 LEU A O 1
ATOM 1020 N N . VAL A 1 127 ? 1.183 -0.719 13.296 1.00 96.38 127 VAL A N 1
ATOM 1021 C CA . VAL A 1 127 ? 1.266 -1.682 12.191 1.00 96.38 127 VAL A CA 1
ATOM 1022 C C . VAL A 1 127 ? 1.041 -0.981 10.852 1.00 96.38 127 VAL A C 1
ATOM 1024 O O . VAL A 1 127 ? 1.819 -1.179 9.921 1.00 96.38 127 VAL A O 1
ATOM 1027 N N . PHE A 1 128 ? 0.026 -0.119 10.752 1.00 96.44 128 PHE A N 1
ATOM 1028 C CA . PHE A 1 128 ? -0.269 0.624 9.529 1.00 96.44 128 PHE A CA 1
ATOM 1029 C C . PHE A 1 128 ? 0.874 1.580 9.168 1.00 96.44 128 PHE A C 1
ATOM 1031 O O . PHE A 1 128 ? 1.300 1.624 8.015 1.00 96.44 128 PHE A O 1
ATOM 1038 N N . PHE A 1 129 ? 1.423 2.303 10.148 1.00 97.19 129 PHE A N 1
ATOM 1039 C CA . PHE A 1 129 ? 2.562 3.188 9.923 1.00 97.19 129 PHE A CA 1
ATOM 1040 C C . PHE A 1 129 ? 3.782 2.423 9.404 1.00 97.19 129 PHE A C 1
ATOM 1042 O O . PHE A 1 129 ? 4.298 2.750 8.339 1.00 97.19 129 PHE A O 1
ATOM 1049 N N . VAL A 1 130 ? 4.218 1.388 10.127 1.00 95.69 130 VAL A N 1
ATOM 1050 C CA . VAL A 1 130 ? 5.448 0.642 9.819 1.00 95.69 130 VAL A CA 1
ATOM 1051 C C . VAL A 1 130 ? 5.343 -0.092 8.486 1.00 95.69 130 VAL A C 1
ATOM 1053 O O . VAL A 1 130 ? 6.298 -0.090 7.714 1.00 95.69 130 VAL A O 1
ATOM 1056 N N . ILE A 1 131 ? 4.199 -0.717 8.204 1.00 95.12 131 ILE A N 1
ATOM 1057 C CA . ILE A 1 131 ? 4.041 -1.538 7.003 1.00 95.12 131 ILE A CA 1
ATOM 1058 C C . ILE A 1 131 ? 3.741 -0.679 5.774 1.00 95.12 131 ILE A C 1
ATOM 1060 O O . ILE A 1 131 ? 4.268 -0.975 4.704 1.00 95.12 131 ILE A O 1
ATOM 1064 N N . ARG A 1 132 ? 2.909 0.364 5.895 1.00 95.50 132 ARG A N 1
ATOM 1065 C CA . ARG A 1 132 ? 2.377 1.107 4.740 1.00 95.50 132 ARG A CA 1
ATOM 1066 C C . ARG A 1 132 ? 3.002 2.491 4.552 1.00 95.50 132 ARG A C 1
ATOM 1068 O O . ARG A 1 132 ? 3.394 2.836 3.444 1.00 95.50 132 ARG A O 1
ATOM 1075 N N . VAL A 1 133 ? 3.098 3.300 5.606 1.00 97.12 133 VAL A N 1
ATOM 1076 C CA . VAL A 1 133 ? 3.513 4.714 5.479 1.00 97.12 133 VAL A CA 1
ATOM 1077 C C . VAL A 1 133 ? 5.030 4.859 5.442 1.00 97.12 133 VAL A C 1
ATOM 1079 O O . VAL A 1 133 ? 5.570 5.507 4.547 1.00 97.12 133 VAL A O 1
ATOM 1082 N N . LEU A 1 134 ? 5.718 4.241 6.401 1.00 95.88 134 LEU A N 1
ATOM 1083 C CA . LEU A 1 134 ? 7.162 4.361 6.581 1.00 95.88 134 LEU A CA 1
ATOM 1084 C C . LEU A 1 134 ? 7.965 3.933 5.335 1.00 95.88 134 LEU A C 1
ATOM 1086 O O . LEU A 1 134 ? 8.917 4.636 4.999 1.00 95.88 134 LEU A O 1
ATOM 1090 N N . PRO A 1 135 ? 7.599 2.867 4.591 1.00 94.88 135 PRO A N 1
ATOM 1091 C CA . PRO A 1 135 ? 8.321 2.487 3.373 1.00 94.88 135 PRO A CA 1
ATOM 1092 C C . PRO A 1 135 ? 8.029 3.389 2.165 1.00 94.88 135 PRO A C 1
ATOM 1094 O O . PRO A 1 135 ? 8.759 3.332 1.176 1.00 94.88 135 PRO A O 1
ATOM 1097 N N . GLY A 1 136 ? 6.989 4.230 2.223 1.00 95.00 136 GLY A N 1
ATOM 1098 C CA . GLY A 1 136 ? 6.526 5.063 1.109 1.00 95.00 136 GLY A CA 1
ATOM 1099 C C . GLY A 1 136 ? 7.634 5.877 0.423 1.00 95.00 136 GLY A C 1
ATOM 1100 O 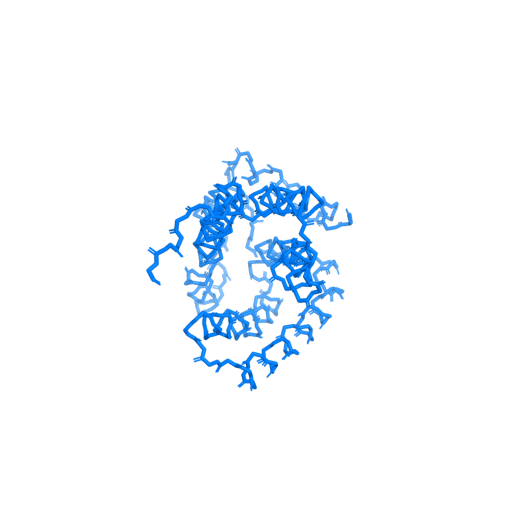O . GLY A 1 136 ? 7.783 5.759 -0.796 1.00 95.00 136 GLY A O 1
ATOM 1101 N N . PRO A 1 137 ? 8.457 6.654 1.159 1.00 95.56 137 PRO A N 1
ATOM 1102 C CA . PRO A 1 137 ? 9.568 7.406 0.573 1.00 95.56 137 PRO A CA 1
ATOM 1103 C C . PRO A 1 137 ? 10.603 6.527 -0.140 1.00 95.56 137 PRO A C 1
ATOM 1105 O O . PRO A 1 137 ? 11.051 6.874 -1.231 1.00 95.56 137 PRO A O 1
ATOM 1108 N N . ALA A 1 138 ? 10.950 5.371 0.435 1.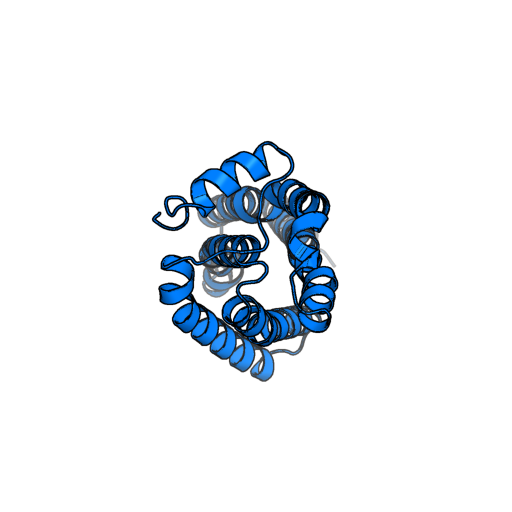00 94.25 138 ALA A N 1
ATOM 1109 C CA . ALA A 1 138 ? 11.907 4.440 -0.162 1.00 94.25 138 ALA A CA 1
ATOM 1110 C C . ALA A 1 138 ? 11.368 3.825 -1.465 1.00 94.25 138 ALA A C 1
ATOM 1112 O O . ALA A 1 138 ? 12.099 3.707 -2.447 1.00 94.25 138 ALA A O 1
ATOM 1113 N N . LEU A 1 139 ? 10.073 3.497 -1.511 1.00 94.56 139 LEU A N 1
ATOM 1114 C CA . LEU A 1 139 ? 9.412 2.979 -2.714 1.00 94.56 139 LEU A CA 1
ATOM 1115 C C . LEU A 1 139 ? 9.360 4.013 -3.839 1.00 94.56 139 LEU A C 1
ATOM 1117 O O . LEU A 1 139 ? 9.643 3.681 -4.990 1.00 94.56 139 LEU A O 1
ATOM 1121 N N . LEU A 1 140 ? 9.038 5.267 -3.510 1.00 95.12 140 LEU A N 1
ATOM 1122 C CA . LEU A 1 140 ? 9.033 6.363 -4.481 1.00 95.12 140 LEU A CA 1
ATOM 1123 C C . LEU A 1 140 ? 10.444 6.650 -5.001 1.00 95.12 140 LEU A C 1
ATOM 1125 O O . LEU A 1 140 ? 10.630 6.793 -6.207 1.00 95.12 140 LEU A O 1
ATOM 1129 N N . ASN A 1 141 ? 11.447 6.662 -4.118 1.00 95.12 141 ASN A N 1
ATOM 1130 C CA . ASN A 1 141 ? 12.840 6.786 -4.536 1.00 95.12 141 ASN A CA 1
ATOM 1131 C C . ASN A 1 141 ? 13.241 5.635 -5.466 1.00 95.12 141 ASN A C 1
ATOM 1133 O O . ASN A 1 141 ? 13.769 5.877 -6.543 1.00 95.12 141 ASN A O 1
ATOM 1137 N N . SER A 1 142 ? 12.916 4.392 -5.105 1.00 94.62 142 SER A N 1
ATOM 1138 C CA . SER A 1 142 ? 13.171 3.219 -5.944 1.00 94.62 142 SER A CA 1
ATOM 1139 C C . SER A 1 142 ? 12.531 3.339 -7.331 1.00 94.62 142 SER A C 1
ATOM 1141 O O . SER A 1 142 ? 13.164 2.969 -8.318 1.00 94.62 142 SER A O 1
ATOM 1143 N N . LEU A 1 143 ? 11.315 3.884 -7.442 1.00 94.75 143 LEU A N 1
ATOM 1144 C CA . LEU A 1 143 ? 10.656 4.116 -8.733 1.00 94.75 143 LEU A CA 1
ATOM 1145 C C . LEU A 1 143 ? 11.440 5.100 -9.614 1.00 94.75 143 LEU A C 1
ATOM 1147 O O . LEU A 1 143 ? 11.551 4.897 -10.821 1.00 94.75 143 LEU A O 1
ATOM 1151 N N . ILE A 1 144 ? 12.023 6.137 -9.010 1.00 94.56 144 ILE A N 1
ATOM 1152 C CA . ILE A 1 144 ? 12.856 7.131 -9.701 1.00 94.56 144 ILE A CA 1
ATOM 1153 C C . ILE A 1 144 ? 14.236 6.546 -10.042 1.00 94.56 144 ILE A C 1
ATOM 1155 O O . ILE A 1 144 ? 14.743 6.729 -11.147 1.00 94.56 144 ILE A O 1
ATOM 1159 N N . SER A 1 145 ? 14.855 5.808 -9.122 1.00 94.12 145 SER A N 1
ATOM 1160 C CA . SER A 1 145 ? 16.193 5.235 -9.309 1.00 94.12 145 SER A CA 1
ATOM 1161 C C . SER A 1 145 ? 16.218 4.041 -10.271 1.00 94.12 145 SER A C 1
ATOM 1163 O O . SER A 1 145 ? 17.276 3.718 -10.805 1.00 94.12 145 SER A O 1
ATOM 1165 N N . SER A 1 146 ? 15.075 3.393 -10.515 1.00 93.94 146 SER A N 1
ATOM 1166 C CA . SER A 1 146 ? 14.949 2.237 -11.418 1.00 93.94 146 SER A CA 1
ATOM 1167 C C . SER A 1 146 ? 14.565 2.601 -12.859 1.00 93.94 146 SER A C 1
ATOM 1169 O O . SER A 1 146 ? 14.358 1.712 -13.682 1.00 93.94 146 SER A O 1
ATOM 1171 N N . GLN A 1 147 ? 14.504 3.891 -13.214 1.00 94.56 147 GLN A N 1
ATOM 1172 C CA . GLN A 1 147 ? 14.060 4.363 -14.540 1.00 94.56 147 GLN A CA 1
ATOM 1173 C C . GLN A 1 147 ? 14.848 3.781 -15.721 1.00 94.56 147 GLN A C 1
ATOM 1175 O O . GLN A 1 147 ? 14.301 3.641 -16.811 1.00 94.56 147 GLN A O 1
ATOM 1180 N N . SER A 1 148 ? 16.115 3.399 -15.532 1.00 95.06 148 SER A N 1
ATOM 1181 C CA . SER A 1 148 ? 16.888 2.716 -16.575 1.00 95.06 148 SER A CA 1
ATOM 1182 C C . SER A 1 148 ? 16.310 1.352 -16.952 1.00 95.06 148 SER A C 1
ATOM 1184 O O . SER A 1 148 ? 16.350 1.010 -18.127 1.00 95.06 148 SER A O 1
ATOM 1186 N N . TYR A 1 149 ? 15.756 0.610 -15.989 1.00 94.75 149 TYR A N 1
ATOM 1187 C CA . TYR A 1 149 ? 15.168 -0.717 -16.201 1.00 94.75 14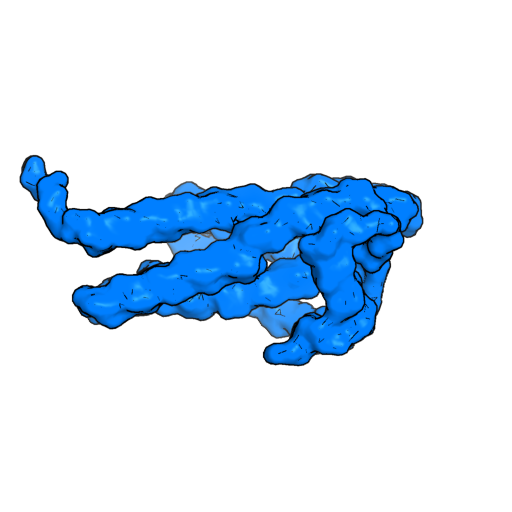9 TYR A CA 1
ATOM 1188 C C . TYR A 1 149 ? 13.766 -0.631 -16.815 1.00 94.75 149 TYR A C 1
ATOM 1190 O O . TYR A 1 149 ? 13.355 -1.502 -17.568 1.00 94.75 149 TYR A O 1
ATOM 1198 N N . TRP A 1 150 ? 13.041 0.461 -16.570 1.00 95.31 150 TRP A N 1
ATOM 1199 C CA . TRP A 1 150 ? 11.728 0.689 -17.180 1.00 95.31 150 TRP A CA 1
ATOM 1200 C C . TRP A 1 150 ? 11.769 0.893 -18.702 1.00 95.31 150 TRP A C 1
ATOM 1202 O O . TRP A 1 150 ? 10.731 0.784 -19.350 1.00 95.31 150 TRP A O 1
ATOM 1212 N N . LYS A 1 151 ? 12.943 1.169 -19.287 1.00 93.62 151 LYS A N 1
ATOM 1213 C CA . LYS A 1 151 ? 13.103 1.404 -20.733 1.00 93.62 151 LYS A CA 1
ATOM 1214 C C . LYS A 1 151 ? 12.757 0.189 -21.592 1.00 93.62 151 LYS A C 1
ATOM 1216 O O . LYS A 1 151 ? 12.330 0.371 -22.728 1.00 93.62 151 LYS A O 1
ATOM 1221 N N . ASP A 1 152 ? 12.920 -1.012 -21.045 1.00 91.69 152 ASP A N 1
ATOM 1222 C CA . ASP A 1 152 ? 12.670 -2.270 -21.754 1.00 91.69 152 ASP A CA 1
ATOM 1223 C C . ASP A 1 152 ? 11.208 -2.741 -21.623 1.00 91.69 152 ASP A C 1
ATOM 1225 O O . ASP A 1 152 ? 10.798 -3.731 -22.232 1.00 91.69 152 ASP A O 1
ATOM 1229 N N . VAL A 1 153 ? 10.388 -2.016 -20.852 1.00 96.00 153 VAL A N 1
ATOM 1230 C CA . VAL A 1 153 ? 8.969 -2.318 -20.645 1.00 96.00 153 VAL A CA 1
ATOM 1231 C C . VAL A 1 153 ? 8.121 -1.693 -21.756 1.00 96.00 153 VAL A C 1
ATOM 1233 O O . VAL A 1 153 ? 8.331 -0.559 -22.182 1.00 96.00 153 VAL A O 1
ATOM 1236 N N . ASN A 1 154 ? 7.100 -2.428 -22.204 1.00 96.69 154 ASN A N 1
ATOM 1237 C CA . ASN A 1 154 ? 6.109 -1.953 -23.170 1.00 96.69 154 ASN A CA 1
ATOM 1238 C C . ASN A 1 154 ? 5.517 -0.582 -22.761 1.00 96.69 154 ASN A C 1
ATOM 1240 O O . ASN A 1 154 ? 5.092 -0.400 -21.619 1.00 96.69 154 ASN A O 1
ATOM 1244 N N . THR A 1 155 ? 5.451 0.371 -23.699 1.00 97.62 155 THR A N 1
ATOM 1245 C CA . THR A 1 155 ? 5.096 1.776 -23.416 1.00 97.62 155 THR A CA 1
ATOM 1246 C C . THR A 1 155 ? 3.749 1.951 -22.693 1.00 97.62 155 THR A C 1
ATOM 1248 O O . THR A 1 155 ? 3.730 2.640 -21.673 1.00 97.62 155 THR A O 1
ATOM 1251 N N . PRO A 1 156 ? 2.634 1.333 -23.134 1.00 97.75 156 PRO A N 1
ATOM 1252 C CA . PRO A 1 156 ? 1.391 1.293 -22.362 1.00 97.75 156 PRO A CA 1
ATOM 1253 C C . PRO A 1 156 ? 1.539 0.820 -20.908 1.00 97.75 156 PRO A C 1
ATOM 1255 O O . PRO A 1 156 ? 0.971 1.433 -20.006 1.00 97.75 156 PRO A O 1
ATOM 1258 N N . VAL A 1 157 ? 2.306 -0.247 -20.662 1.00 97.56 157 VAL A N 1
ATOM 1259 C CA . VAL A 1 157 ? 2.505 -0.810 -19.313 1.00 97.56 157 VAL A CA 1
ATOM 1260 C C . VAL A 1 157 ? 3.343 0.131 -18.452 1.00 97.56 157 VAL A C 1
ATOM 1262 O O . VAL A 1 157 ? 3.010 0.362 -17.291 1.00 97.56 157 VAL A O 1
ATOM 1265 N N . TYR A 1 158 ? 4.386 0.728 -19.029 1.00 97.56 158 TYR A N 1
ATOM 1266 C CA . TYR A 1 158 ? 5.179 1.763 -18.372 1.00 97.56 158 TYR A CA 1
ATOM 1267 C C . TYR A 1 158 ? 4.320 2.974 -17.983 1.00 97.56 158 TYR A C 1
ATOM 1269 O O . TYR A 1 158 ? 4.347 3.406 -16.831 1.00 97.56 158 TYR A O 1
ATOM 1277 N N . ALA A 1 159 ? 3.515 3.495 -18.914 1.00 97.81 159 ALA A N 1
ATOM 1278 C CA . ALA A 1 159 ? 2.638 4.634 -18.656 1.00 97.81 159 ALA A CA 1
ATOM 1279 C C . ALA A 1 159 ? 1.632 4.326 -17.538 1.00 97.81 159 ALA A C 1
ATOM 1281 O O . ALA A 1 159 ? 1.459 5.135 -16.626 1.00 97.81 159 ALA A O 1
ATOM 1282 N N . LEU A 1 160 ? 1.027 3.132 -17.568 1.00 97.56 160 LEU A N 1
ATOM 1283 C CA . LEU A 1 160 ? 0.154 2.655 -16.500 1.00 97.56 160 LEU A CA 1
ATOM 1284 C C . LEU A 1 160 ? 0.893 2.645 -15.154 1.00 97.56 160 LEU A C 1
ATOM 1286 O O . LEU A 1 160 ? 0.409 3.239 -14.194 1.00 97.56 160 LEU A O 1
ATOM 1290 N N . ALA A 1 161 ? 2.088 2.051 -15.100 1.00 96.69 161 ALA A N 1
ATOM 1291 C CA . ALA A 1 161 ? 2.889 1.956 -13.884 1.00 96.69 161 ALA A CA 1
ATOM 1292 C C . ALA A 1 161 ? 3.258 3.332 -13.304 1.00 96.69 161 ALA A C 1
ATOM 1294 O O . ALA A 1 161 ? 3.119 3.537 -12.099 1.00 96.69 161 ALA A O 1
ATOM 1295 N N . MET A 1 162 ? 3.673 4.295 -14.134 1.00 97.06 162 MET A N 1
ATOM 1296 C CA . MET A 1 162 ? 4.037 5.640 -13.665 1.00 97.06 162 MET A CA 1
ATOM 1297 C C . MET A 1 162 ? 2.848 6.410 -13.085 1.00 97.06 162 MET A C 1
ATOM 1299 O O . MET A 1 162 ? 3.027 7.223 -12.179 1.00 97.06 162 MET A O 1
ATOM 1303 N N . VAL A 1 163 ? 1.635 6.138 -13.568 1.00 96.81 163 VAL A N 1
ATOM 1304 C CA . VAL A 1 163 ? 0.411 6.726 -13.013 1.00 96.81 163 VAL A CA 1
ATOM 1305 C C . VAL A 1 163 ? 0.002 6.022 -11.724 1.00 96.81 163 VAL A C 1
ATOM 1307 O O . VAL A 1 163 ? -0.386 6.684 -10.765 1.00 96.81 163 VAL A O 1
ATOM 1310 N N . THR A 1 164 ? 0.074 4.690 -11.674 1.00 96.75 164 THR A N 1
ATOM 1311 C CA . THR A 1 164 ? -0.539 3.921 -10.583 1.00 96.75 164 THR A CA 1
ATOM 1312 C C . THR A 1 164 ? 0.391 3.653 -9.408 1.00 96.75 164 THR A C 1
ATOM 1314 O O . THR A 1 164 ? -0.082 3.631 -8.278 1.00 96.75 164 THR A O 1
ATOM 1317 N N . LEU A 1 165 ? 1.696 3.451 -9.622 1.00 96.19 165 LEU A N 1
ATOM 1318 C CA . LEU A 1 165 ? 2.637 3.080 -8.552 1.00 96.19 165 LEU A CA 1
ATOM 1319 C C . LEU A 1 165 ? 2.846 4.157 -7.471 1.00 96.19 165 LEU A C 1
ATOM 1321 O O . LEU A 1 165 ? 3.054 3.776 -6.318 1.00 96.19 165 LEU A O 1
ATOM 1325 N N . PRO A 1 166 ? 2.755 5.470 -7.759 1.00 96.81 166 PRO A N 1
ATOM 1326 C CA . PRO A 1 166 ? 2.804 6.485 -6.706 1.00 96.81 166 PRO A CA 1
ATOM 1327 C C . PRO A 1 166 ? 1.542 6.536 -5.830 1.00 96.81 166 PRO A C 1
ATOM 1329 O O . PRO A 1 166 ? 1.611 6.973 -4.678 1.00 96.81 166 PRO A O 1
ATOM 1332 N N . LEU A 1 167 ? 0.386 6.104 -6.355 1.00 95.88 167 LEU A N 1
ATOM 1333 C CA . LEU A 1 167 ? -0.910 6.277 -5.687 1.00 95.88 167 LEU A CA 1
ATOM 1334 C C . LEU A 1 167 ? -0.991 5.570 -4.327 1.00 95.88 167 LEU A C 1
ATOM 1336 O O . LEU A 1 167 ? -1.460 6.211 -3.386 1.00 95.88 167 LEU A O 1
ATOM 1340 N N . PRO A 1 168 ? -0.530 4.314 -4.150 1.00 94.31 168 PRO A N 1
ATOM 1341 C CA . PRO A 1 168 ? -0.582 3.651 -2.853 1.00 94.31 168 PRO A CA 1
ATOM 1342 C C . PRO A 1 168 ? 0.112 4.423 -1.732 1.00 94.31 168 PRO A C 1
ATOM 1344 O O . PRO A 1 168 ? -0.482 4.566 -0.672 1.00 94.31 168 PRO A O 1
ATOM 1347 N N . SER A 1 169 ? 1.297 5.004 -1.955 1.00 95.31 169 SER A N 1
ATOM 1348 C CA . SER A 1 169 ? 1.987 5.803 -0.926 1.00 95.31 169 SER A CA 1
ATOM 1349 C C . SER A 1 169 ? 1.164 7.025 -0.493 1.00 95.31 169 SER A C 1
ATOM 1351 O O . SER A 1 169 ? 1.102 7.357 0.697 1.00 95.31 169 SER A O 1
ATOM 1353 N N . LEU A 1 170 ? 0.480 7.675 -1.443 1.00 95.25 170 LEU A N 1
ATOM 1354 C CA . LEU A 1 170 ? -0.419 8.799 -1.164 1.00 95.25 170 LEU A CA 1
ATOM 1355 C C . LEU A 1 170 ? -1.669 8.341 -0.404 1.00 95.25 170 LEU A C 1
ATOM 1357 O O . LEU A 1 170 ? -2.031 8.942 0.608 1.00 95.25 170 LEU A O 1
ATOM 1361 N N . LEU A 1 171 ? -2.298 7.250 -0.852 1.00 94.12 171 LEU A N 1
ATOM 1362 C CA . LEU A 1 171 ? -3.465 6.665 -0.193 1.00 94.12 171 LEU A CA 1
ATOM 1363 C C . LEU A 1 171 ? -3.124 6.204 1.227 1.00 94.12 171 LEU A C 1
ATOM 1365 O O . LEU A 1 171 ? -3.877 6.492 2.150 1.00 94.12 171 LEU A O 1
ATOM 1369 N N . PHE A 1 172 ? -1.990 5.538 1.438 1.00 95.44 172 PHE A N 1
ATOM 1370 C CA . PHE A 1 172 ? -1.549 5.096 2.761 1.00 95.44 172 PHE A CA 1
ATOM 1371 C C . PHE A 1 172 ? -1.362 6.278 3.703 1.00 95.44 172 PHE A C 1
ATOM 1373 O O . PHE A 1 172 ? -1.849 6.244 4.829 1.00 95.44 172 PHE A O 1
ATOM 1380 N N . THR A 1 173 ? -0.749 7.362 3.234 1.00 96.75 173 THR A N 1
ATOM 1381 C CA . THR A 1 173 ? 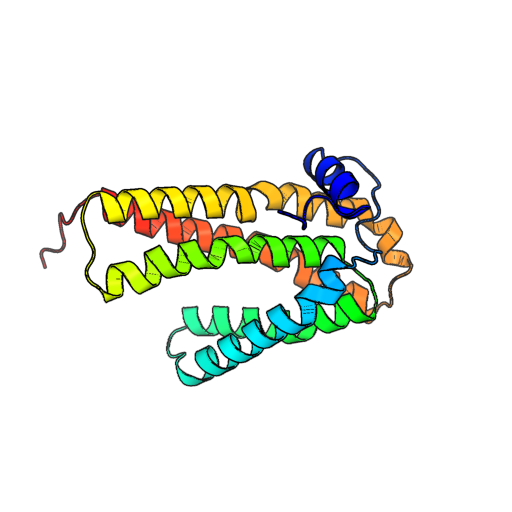-0.603 8.581 4.037 1.00 96.75 173 THR A CA 1
ATOM 1382 C C . THR A 1 173 ? -1.964 9.192 4.379 1.00 96.75 173 THR A C 1
ATOM 1384 O O . THR A 1 173 ? -2.224 9.508 5.540 1.00 96.75 173 THR A O 1
ATOM 1387 N N . TYR A 1 174 ? -2.868 9.297 3.400 1.00 95.44 174 TYR A N 1
ATOM 1388 C CA . TYR A 1 174 ? -4.236 9.776 3.615 1.00 95.44 174 TYR A CA 1
ATOM 1389 C C . TYR A 1 174 ? -4.973 8.946 4.678 1.00 95.44 174 TYR A C 1
ATOM 1391 O O . TYR A 1 174 ? -5.505 9.492 5.646 1.00 95.44 174 TYR A O 1
ATOM 1399 N N . TRP A 1 175 ? -4.967 7.621 4.530 1.00 94.12 175 TRP A N 1
ATOM 1400 C CA . TRP A 1 175 ? -5.635 6.698 5.444 1.00 94.12 175 TRP A CA 1
ATOM 1401 C C . TRP A 1 175 ? -5.029 6.726 6.842 1.00 94.12 175 TRP A C 1
ATOM 1403 O O . TRP A 1 175 ? -5.764 6.714 7.828 1.00 94.12 175 TRP A O 1
ATOM 1413 N N . PHE A 1 176 ? -3.708 6.846 6.939 1.00 96.44 176 PHE A N 1
ATOM 1414 C CA . PHE A 1 176 ? -3.017 6.967 8.213 1.00 96.44 176 PHE A CA 1
ATOM 1415 C C . PHE A 1 176 ? -3.433 8.222 8.985 1.00 96.44 176 PHE A C 1
ATOM 1417 O O . PHE A 1 176 ? -3.707 8.137 10.180 1.00 96.44 176 PHE A O 1
ATOM 1424 N N . VAL A 1 177 ? -3.570 9.369 8.311 1.00 96.44 177 VAL A N 1
ATOM 1425 C CA . VAL A 1 177 ? -4.076 10.596 8.948 1.00 96.44 177 VAL A CA 1
ATOM 1426 C C . VAL A 1 177 ? -5.488 10.381 9.501 1.00 96.44 177 VAL A C 1
ATOM 1428 O O . VAL A 1 177 ? -5.765 10.768 10.635 1.00 96.44 177 VAL A O 1
ATOM 1431 N N . ARG A 1 178 ? -6.373 9.715 8.750 1.00 93.50 178 ARG A N 1
ATOM 1432 C CA . ARG A 1 178 ? -7.745 9.411 9.202 1.00 93.50 178 ARG A CA 1
ATOM 1433 C C . ARG A 1 178 ? -7.764 8.464 10.403 1.00 93.50 178 ARG A C 1
ATOM 1435 O O . ARG A 1 178 ? -8.511 8.692 11.353 1.00 93.50 178 ARG A O 1
ATOM 1442 N N . ILE A 1 179 ? -6.921 7.437 10.372 1.00 93.81 179 ILE A N 1
ATOM 1443 C CA . ILE A 1 179 ? -6.704 6.490 11.469 1.00 93.81 179 ILE A CA 1
ATOM 1444 C C . ILE A 1 179 ? -6.239 7.223 12.735 1.00 93.81 179 ILE A C 1
ATOM 1446 O O . ILE A 1 179 ? -6.813 7.030 13.807 1.00 93.81 179 ILE A O 1
ATOM 1450 N N . LEU A 1 180 ? -5.241 8.102 12.609 1.00 94.50 180 LEU A N 1
ATOM 1451 C CA . LEU A 1 180 ? -4.728 8.890 13.727 1.00 94.50 180 LEU A CA 1
ATOM 1452 C C . LEU A 1 180 ? -5.798 9.811 14.305 1.00 94.50 180 LEU A C 1
ATOM 1454 O O . LEU A 1 180 ? -5.956 9.857 15.519 1.00 94.50 180 LEU A O 1
ATOM 1458 N N . GLN A 1 181 ? -6.562 10.504 13.459 1.00 93.38 181 GLN A N 1
ATOM 1459 C CA . GLN A 1 181 ? -7.666 11.359 13.904 1.00 93.38 181 GLN A CA 1
ATOM 1460 C C . GLN A 1 181 ? -8.717 10.566 14.692 1.00 93.38 181 GLN A C 1
ATOM 1462 O O . GLN A 1 181 ? -9.151 11.017 15.751 1.00 93.38 181 GLN A O 1
ATO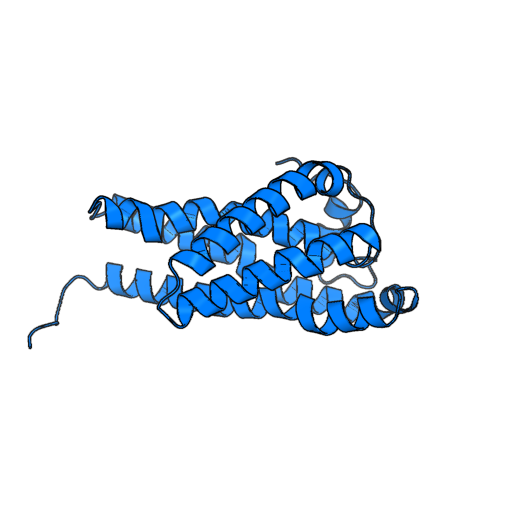M 1467 N N . GLY A 1 182 ? -9.087 9.372 14.216 1.00 90.00 182 GLY A N 1
ATOM 1468 C CA . GLY A 1 182 ? -10.000 8.481 14.932 1.00 90.00 182 GLY A CA 1
ATOM 1469 C C . GLY A 1 182 ? -9.455 8.054 16.297 1.00 90.00 182 GLY A C 1
ATOM 1470 O O . GLY A 1 182 ? -10.183 8.081 17.289 1.00 90.00 182 GLY A O 1
ATOM 1471 N N . MET A 1 183 ? -8.162 7.725 16.372 1.00 91.75 183 MET A N 1
ATOM 1472 C CA . MET A 1 183 ? -7.521 7.317 17.624 1.00 91.75 183 MET A CA 1
ATOM 1473 C C . MET A 1 183 ? -7.366 8.482 18.611 1.00 91.75 183 MET A C 1
ATOM 1475 O O . MET A 1 183 ? -7.663 8.327 19.791 1.00 91.75 183 MET A O 1
ATOM 1479 N N . VAL A 1 184 ? -6.968 9.668 18.143 1.00 92.25 184 VAL A N 1
ATOM 1480 C CA . VAL A 1 184 ? -6.912 10.884 18.972 1.00 92.25 184 VAL A CA 1
ATOM 1481 C C . VAL A 1 184 ? -8.296 11.209 19.530 1.00 92.25 184 VAL A C 1
ATOM 1483 O O . VAL A 1 184 ? -8.416 11.476 20.722 1.00 92.25 184 VAL A O 1
ATOM 1486 N N . GLY A 1 185 ? -9.347 11.108 18.709 1.00 88.50 185 GLY A N 1
ATOM 1487 C CA . GLY A 1 185 ? -10.727 11.289 19.163 1.00 88.50 185 GLY A CA 1
ATOM 1488 C C . GLY A 1 185 ? -11.144 10.278 20.235 1.00 88.50 185 GLY A C 1
ATOM 1489 O O . GLY A 1 185 ? -11.761 10.655 21.224 1.00 88.50 185 GLY A O 1
ATOM 1490 N N . ALA A 1 186 ? -10.761 9.008 20.090 1.00 86.50 186 ALA A N 1
ATOM 1491 C CA . ALA A 1 186 ? -11.046 7.986 21.097 1.00 86.50 186 ALA A CA 1
ATOM 1492 C C . ALA A 1 186 ? -10.263 8.188 22.412 1.00 86.50 186 ALA A C 1
ATOM 1494 O O . ALA A 1 186 ? -10.768 7.834 23.476 1.00 86.50 186 ALA A O 1
ATOM 1495 N N . LEU A 1 187 ? -9.055 8.764 22.358 1.00 88.31 187 LEU A N 1
ATOM 1496 C CA . LEU A 1 187 ? -8.241 9.083 23.541 1.00 88.31 187 LEU A CA 1
ATOM 1497 C C . LEU A 1 187 ? -8.686 10.362 24.257 1.00 88.31 187 LEU A C 1
ATOM 1499 O O . LEU A 1 187 ? -8.547 10.448 25.473 1.00 88.31 187 LEU A O 1
ATOM 1503 N N . ALA A 1 188 ? -9.221 11.342 23.525 1.00 87.25 188 ALA A N 1
ATOM 1504 C CA . ALA A 1 188 ? -9.699 12.604 24.088 1.00 87.25 188 ALA A CA 1
ATOM 1505 C C . ALA A 1 188 ? -10.947 12.445 24.984 1.00 87.25 188 ALA A C 1
ATOM 1507 O O . ALA A 1 188 ? -11.325 13.388 25.675 1.00 87.25 188 ALA A O 1
ATOM 1508 N N . GLY A 1 189 ? -11.555 11.253 25.016 1.00 68.44 189 GLY A N 1
ATOM 1509 C CA . GLY A 1 189 ? -12.743 10.956 25.814 1.00 68.44 189 GLY A CA 1
ATOM 1510 C C . GLY A 1 189 ? -14.024 11.612 25.268 1.00 68.44 189 GLY A C 1
ATOM 1511 O O . GLY A 1 189 ? -13.980 12.350 24.286 1.00 68.44 189 GLY A O 1
ATOM 1512 N N . PRO A 1 190 ? -15.196 11.332 25.866 1.00 58.94 190 PRO A N 1
ATOM 1513 C CA . PRO A 1 190 ? -16.494 11.796 25.362 1.00 58.94 190 PRO A CA 1
ATOM 1514 C C . PRO A 1 190 ? -16.804 13.296 25.532 1.00 58.94 190 PRO A C 1
ATOM 1516 O O . PRO A 1 190 ? -17.940 13.690 25.268 1.00 58.94 190 PRO A O 1
ATOM 1519 N N . ASP A 1 191 ? -15.882 14.147 25.987 1.00 50.84 191 ASP A N 1
ATOM 1520 C CA . ASP A 1 191 ? -16.271 15.489 26.433 1.00 50.84 191 ASP A CA 1
ATOM 1521 C C . ASP A 1 191 ? -16.508 16.490 25.284 1.00 50.84 191 ASP A C 1
ATOM 1523 O O . ASP A 1 191 ? -15.598 16.876 24.548 1.00 50.84 191 ASP A O 1
ATOM 1527 N N . LYS A 1 192 ? -17.764 16.974 25.250 1.00 42.47 192 LYS A N 1
ATOM 1528 C CA . LYS A 1 192 ? -18.367 18.078 24.469 1.00 42.47 192 LYS A CA 1
ATOM 1529 C C . LYS A 1 192 ? -18.929 17.754 23.077 1.00 42.47 192 LYS A C 1
ATOM 1531 O O . LYS A 1 192 ? -18.579 18.380 22.078 1.00 42.47 192 LYS A O 1
ATOM 1536 N N . LYS A 1 193 ? -19.947 16.893 23.034 1.00 37.06 193 LYS A N 1
ATOM 1537 C CA . LYS A 1 193 ? -21.132 17.160 22.195 1.00 37.06 193 LYS A CA 1
ATOM 1538 C C . LYS A 1 193 ? -22.340 17.429 23.095 1.00 37.06 193 LYS A C 1
ATOM 1540 O O . LYS A 1 193 ? -23.257 16.624 23.162 1.00 37.06 193 LYS A O 1
ATOM 1545 N N . GLU A 1 194 ? -22.301 18.549 23.812 1.00 36.56 194 GLU A N 1
ATOM 1546 C CA . GLU A 1 194 ? -23.527 19.249 24.201 1.00 36.56 194 GLU A CA 1
ATOM 1547 C C . GLU A 1 194 ? -23.857 20.224 23.069 1.00 36.56 194 GLU A C 1
ATOM 1549 O O . GLU A 1 194 ? -23.187 21.248 22.934 1.00 36.56 194 GLU A O 1
ATOM 1554 N N . VAL A 1 195 ? -24.833 19.854 22.236 1.00 34.31 195 VAL A N 1
ATOM 1555 C CA . VAL A 1 195 ? -25.880 20.742 21.699 1.00 34.31 195 VAL A CA 1
ATOM 1556 C C . VAL A 1 195 ? -27.143 19.902 21.579 1.00 34.31 195 VAL A C 1
ATOM 1558 O O . VAL A 1 195 ? -27.054 18.831 20.935 1.00 34.31 195 VAL A O 1
#

Radius of gyration: 18.49 Å; chains: 1; bounding box: 47×40×51 Å

pLDDT: mean 89.22, std 11.86, range [34.31, 97.81]

InterPro domains:
  IPR006634 TRAM/LAG1/CLN8 homology domain [PF03798] (36-180)
  IPR006634 TRAM/LAG1/CLN8 homology domain [PS50922] (1-188)
  IPR050846 TLC domain-containing [PTHR13439] (16-187)